Protein AF-A0A417UN55-F1 (afdb_monomer_lite)

Foldseek 3Di:
DDDDPPPPDDLDDDDPLLVVQLPDLDLDGDDDDDPPPCPLVSLLVSLCPCLLAQQAEAEEEDADVVVLVVSLVSCCSRVCSVQVPWDADPVQRWIAGPNNHIYGYYHHNDLVCLCVCPPAAHCYYHYDPCVVDDPSSVVSSVVRNDDRAPPRDRSPDLVVVQCCCCPPPVNHPDDDAAEDAPQQCDCPRHHGVQNVSCDPPRNDHYDYFDPPQLQLVVLVVLQQDAAPVGDGNDDDDPVPVVCVVFVVPWAADPVHRSGTDPVDDCPVVVVSSRVSRVPGDDRDPHPPDPPPDDPVPPPPPPDDPDDDDDD

Structure (mmCIF, N/CA/C/O backbone):
data_AF-A0A417UN55-F1
#
_entry.id   AF-A0A417UN55-F1
#
loop_
_atom_site.group_PDB
_atom_site.id
_atom_site.type_symbol
_atom_site.label_atom_id
_atom_site.label_alt_id
_atom_site.label_comp_id
_atom_site.label_asym_id
_atom_site.label_entity_id
_atom_site.label_seq_id
_atom_site.pdbx_PDB_ins_code
_atom_site.Cartn_x
_atom_site.Cartn_y
_atom_site.Cartn_z
_atom_site.occupancy
_atom_site.B_iso_or_equiv
_atom_site.auth_seq_id
_atom_site.auth_comp_id
_atom_site.auth_asym_id
_atom_site.auth_atom_id
_atom_site.pdbx_PDB_model_num
ATOM 1 N N . MET A 1 1 ? -41.215 -17.750 35.648 1.00 33.66 1 MET A N 1
ATOM 2 C CA . MET A 1 1 ? -39.812 -17.292 35.549 1.00 33.66 1 MET A CA 1
ATOM 3 C C . MET A 1 1 ? -39.510 -16.987 34.088 1.00 33.66 1 MET A C 1
ATOM 5 O O . MET A 1 1 ? -39.459 -17.912 33.290 1.00 33.66 1 MET A O 1
ATOM 9 N N . ALA A 1 2 ? -39.438 -15.709 33.709 1.00 33.44 2 ALA A N 1
ATOM 10 C CA . ALA A 1 2 ? -39.198 -15.295 32.326 1.00 33.44 2 ALA A CA 1
ATOM 11 C C . ALA A 1 2 ? -37.688 -15.226 32.055 1.00 33.44 2 ALA A C 1
ATOM 13 O O . ALA A 1 2 ? -36.963 -14.526 32.760 1.00 33.44 2 ALA A O 1
ATOM 14 N N . ALA A 1 3 ? -37.224 -15.962 31.045 1.00 37.88 3 ALA A N 1
ATOM 15 C CA . ALA A 1 3 ? -35.841 -15.953 30.588 1.00 37.88 3 ALA A CA 1
ATOM 16 C C . ALA A 1 3 ? -35.434 -14.536 30.145 1.00 37.88 3 ALA A C 1
ATOM 18 O O . ALA A 1 3 ? -36.003 -13.972 29.207 1.00 37.88 3 ALA A O 1
ATOM 19 N N . GLY A 1 4 ? -34.451 -13.953 30.834 1.00 38.00 4 GLY A N 1
ATOM 20 C CA . GLY A 1 4 ? -33.879 -12.658 30.488 1.00 38.00 4 GLY A CA 1
ATOM 21 C C . GLY A 1 4 ? -33.228 -12.709 29.108 1.00 38.00 4 GLY A C 1
ATOM 22 O O . GLY A 1 4 ? -32.153 -13.276 28.934 1.00 38.00 4 GLY A O 1
ATOM 23 N N . ARG A 1 5 ? -33.869 -12.096 28.108 1.00 42.97 5 ARG A N 1
ATOM 24 C CA . ARG A 1 5 ? -33.237 -11.780 26.821 1.00 42.97 5 ARG A CA 1
ATOM 25 C C . ARG A 1 5 ? -32.057 -10.843 27.092 1.00 42.97 5 ARG A C 1
ATOM 27 O O . ARG A 1 5 ? -32.267 -9.653 27.317 1.00 42.97 5 ARG A O 1
ATOM 34 N N . HIS A 1 6 ? -30.824 -11.341 27.019 1.00 44.38 6 HIS A N 1
ATOM 35 C CA . HIS A 1 6 ? -29.651 -10.484 26.851 1.00 44.38 6 HIS A CA 1
ATOM 36 C C . HIS A 1 6 ? -29.779 -9.736 25.511 1.00 44.38 6 HIS A C 1
ATOM 38 O O . HIS A 1 6 ? -29.370 -10.230 24.461 1.00 44.38 6 HIS A O 1
ATOM 44 N N . LYS A 1 7 ? -30.397 -8.548 25.523 1.00 47.66 7 LYS A N 1
ATOM 45 C CA . LYS A 1 7 ? -30.349 -7.603 24.403 1.00 47.66 7 LYS A CA 1
ATOM 46 C C . LYS A 1 7 ? -28.892 -7.158 24.260 1.00 47.66 7 LYS A C 1
ATOM 48 O O . LYS A 1 7 ? -28.449 -6.284 24.996 1.00 47.66 7 LYS A O 1
ATOM 53 N N . ARG A 1 8 ? -28.141 -7.757 23.331 1.00 57.41 8 ARG A N 1
ATOM 54 C CA . ARG A 1 8 ? -26.883 -7.161 22.858 1.00 57.41 8 ARG A CA 1
ATOM 55 C C . ARG A 1 8 ? -27.220 -5.754 22.355 1.00 57.41 8 ARG A C 1
ATOM 57 O O . ARG A 1 8 ? -28.064 -5.616 21.469 1.00 57.41 8 ARG A O 1
ATOM 64 N N . SER A 1 9 ? -26.644 -4.722 22.965 1.00 72.19 9 SER A N 1
ATOM 65 C CA . SER A 1 9 ? -26.835 -3.343 22.521 1.00 72.19 9 SER A CA 1
ATOM 66 C C . SER A 1 9 ? -26.209 -3.186 21.138 1.00 72.19 9 SER A C 1
ATOM 68 O O . SER A 1 9 ? -25.041 -3.501 20.923 1.00 72.19 9 SER A O 1
ATOM 70 N N . ILE A 1 10 ? -27.006 -2.740 20.169 1.00 79.12 10 ILE A N 1
ATOM 71 C CA . ILE A 1 10 ? -26.500 -2.416 18.836 1.00 79.12 10 ILE A CA 1
ATOM 72 C C . ILE A 1 10 ? -25.810 -1.058 18.955 1.00 79.12 10 ILE A C 1
ATOM 74 O O . ILE A 1 10 ? -26.483 -0.049 19.141 1.00 79.12 10 ILE A O 1
ATOM 78 N N . VAL A 1 11 ? -24.478 -1.050 18.884 1.00 84.56 11 VAL A N 1
ATOM 79 C CA . VAL A 1 11 ? -23.660 0.172 18.986 1.00 84.56 11 VAL A CA 1
ATOM 80 C C . VAL A 1 11 ? -23.833 1.053 17.749 1.00 84.56 11 VAL A C 1
ATOM 82 O O . VAL A 1 11 ? -23.916 2.271 17.855 1.00 84.56 11 VAL A O 1
ATOM 85 N N . TRP A 1 12 ? -23.928 0.435 16.571 1.00 87.25 12 TRP A N 1
ATOM 86 C CA . TRP A 1 12 ? -24.118 1.129 15.304 1.00 87.25 12 TRP A CA 1
ATOM 87 C C . TRP A 1 12 ? -24.808 0.215 14.287 1.00 87.25 12 TRP A C 1
ATOM 89 O O . TRP A 1 12 ? -24.666 -1.009 14.341 1.00 87.25 12 TRP A O 1
ATOM 99 N N . LYS A 1 13 ? -25.563 0.806 13.356 1.00 87.94 13 LYS A N 1
ATOM 100 C CA . LYS A 1 13 ? -26.221 0.090 12.258 1.00 87.94 13 LYS A CA 1
ATOM 101 C C . LYS A 1 13 ? -26.048 0.871 10.949 1.00 87.94 13 LYS A C 1
ATOM 103 O O . LYS A 1 13 ? -26.391 2.054 10.935 1.00 87.94 13 LYS A O 1
ATOM 108 N N . PRO A 1 14 ? -25.602 0.227 9.853 1.00 87.50 14 PRO A N 1
ATOM 109 C CA . PRO A 1 14 ? -25.441 0.906 8.576 1.00 87.50 14 PRO A CA 1
ATOM 110 C C . PRO A 1 14 ? -26.794 1.304 7.981 1.00 87.50 14 PRO A C 1
ATOM 112 O O . PRO A 1 14 ? -27.754 0.526 7.977 1.00 87.50 14 PRO A O 1
ATOM 115 N N . GLN A 1 15 ? -26.849 2.501 7.410 1.00 87.62 15 GLN A N 1
ATOM 116 C CA . GLN A 1 15 ? -27.904 2.926 6.495 1.00 87.62 15 GLN A CA 1
ATOM 117 C C . GLN A 1 15 ? -27.820 2.138 5.176 1.00 87.62 15 GLN A C 1
ATOM 119 O O . GLN A 1 15 ? -26.746 1.643 4.834 1.00 87.62 15 GLN A O 1
ATOM 124 N N . PRO A 1 16 ? -28.896 2.058 4.370 1.00 86.00 16 PRO A N 1
ATOM 125 C CA . PRO A 1 16 ? -28.898 1.272 3.131 1.00 86.00 16 PRO A CA 1
ATOM 126 C C . PRO A 1 16 ? -27.742 1.591 2.170 1.00 86.00 16 PRO A C 1
ATOM 128 O O . PRO A 1 16 ? -27.121 0.677 1.634 1.00 86.00 16 PRO A O 1
ATOM 131 N N . LYS A 1 17 ? -27.396 2.875 2.000 1.00 82.38 17 LYS A N 1
ATOM 132 C CA . LYS A 1 17 ? -26.261 3.294 1.160 1.00 82.38 17 LYS A CA 1
ATOM 133 C C . LYS A 1 17 ? -24.905 2.903 1.758 1.00 82.38 17 LYS A C 1
ATOM 135 O O . LYS A 1 17 ? -24.031 2.465 1.020 1.00 82.38 17 LYS A O 1
ATOM 140 N N . GLN A 1 18 ? -24.759 2.982 3.082 1.00 85.06 18 GLN A N 1
ATOM 141 C CA . GLN A 1 18 ? -23.557 2.523 3.784 1.00 85.06 18 GLN A CA 1
ATOM 142 C C . GLN A 1 18 ? -23.410 1.007 3.675 1.00 85.06 18 GLN A C 1
ATOM 144 O O . GLN A 1 18 ? -22.336 0.523 3.361 1.00 85.06 18 GLN A O 1
ATOM 149 N N . ALA A 1 19 ? -24.496 0.251 3.836 1.00 81.50 19 ALA A N 1
ATOM 150 C CA . ALA A 1 19 ? -24.478 -1.194 3.654 1.00 81.50 19 ALA A CA 1
ATOM 151 C C . ALA A 1 19 ? -24.118 -1.587 2.213 1.00 81.50 19 ALA A C 1
ATOM 153 O O . ALA A 1 19 ? -23.381 -2.547 2.019 1.00 81.50 19 ALA A O 1
ATOM 154 N N . ALA A 1 20 ? -24.607 -0.854 1.207 1.00 77.44 20 ALA A N 1
ATOM 155 C CA . ALA A 1 20 ? -24.223 -1.074 -0.186 1.00 77.44 20 ALA A CA 1
ATOM 156 C C . ALA A 1 20 ? -22.730 -0.794 -0.416 1.00 77.44 20 ALA A C 1
ATOM 158 O O . ALA A 1 20 ? -22.062 -1.600 -1.054 1.00 77.44 20 ALA A O 1
ATOM 159 N N . PHE A 1 21 ? -22.207 0.297 0.154 1.00 78.12 21 PHE A N 1
ATOM 160 C CA . PHE A 1 21 ? -20.781 0.623 0.139 1.00 78.12 21 PHE A CA 1
ATOM 161 C C . PHE A 1 21 ? -19.936 -0.472 0.805 1.00 78.12 21 PHE A C 1
ATOM 163 O O . PHE A 1 21 ? -19.021 -0.991 0.189 1.00 78.12 21 PHE A O 1
ATOM 170 N N . MET A 1 22 ? -20.293 -0.905 2.013 1.00 78.56 22 MET A N 1
ATOM 171 C CA . MET A 1 22 ? -19.536 -1.920 2.759 1.00 78.56 22 MET A CA 1
ATOM 172 C C . MET A 1 22 ? -19.662 -3.331 2.160 1.00 78.56 22 MET A C 1
ATOM 174 O O . MET A 1 22 ? -18.884 -4.223 2.482 1.00 78.56 22 MET A O 1
ATOM 178 N N . ARG A 1 23 ? -20.651 -3.584 1.299 1.00 74.75 23 ARG A N 1
ATOM 179 C CA . ARG A 1 23 ? -20.755 -4.850 0.555 1.00 74.75 23 ARG A CA 1
ATOM 180 C C . ARG A 1 23 ? -19.890 -4.878 -0.696 1.00 74.75 23 ARG A C 1
ATOM 182 O O . ARG A 1 23 ? -19.722 -5.959 -1.254 1.00 74.75 23 ARG A O 1
ATOM 189 N N . ARG A 1 24 ? -19.391 -3.725 -1.148 1.00 67.44 24 ARG A N 1
ATOM 190 C CA . ARG A 1 24 ? -18.457 -3.661 -2.267 1.00 67.44 24 ARG A CA 1
ATOM 191 C C . ARG A 1 24 ? -17.216 -4.470 -1.923 1.00 67.44 24 ARG A C 1
ATOM 193 O O . ARG A 1 24 ? -16.731 -4.434 -0.793 1.00 67.44 24 ARG A O 1
ATOM 200 N N . CYS A 1 25 ? -16.748 -5.226 -2.900 1.00 61.88 25 CYS A N 1
ATOM 201 C CA . CYS A 1 25 ? -15.491 -5.945 -2.792 1.00 61.88 25 CYS A CA 1
ATOM 202 C C . CYS A 1 25 ? -14.361 -5.155 -3.440 1.00 61.88 25 CYS A C 1
ATOM 204 O O . CYS A 1 25 ? -13.224 -5.478 -3.143 1.00 61.88 25 CYS A O 1
ATOM 206 N N . GLU A 1 26 ? -14.680 -4.163 -4.285 1.00 63.75 26 GLU A N 1
ATOM 207 C CA . GLU A 1 26 ? -13.828 -3.267 -5.081 1.00 63.75 26 GLU A CA 1
ATOM 208 C C . GLU A 1 26 ? -12.639 -2.683 -4.302 1.00 63.75 26 GLU A C 1
ATOM 210 O O . GLU A 1 26 ? -12.764 -2.331 -3.134 1.00 63.75 26 GLU A O 1
ATOM 215 N N . ASP A 1 27 ? -11.485 -2.590 -4.973 1.00 59.66 27 ASP A N 1
ATOM 216 C CA . ASP A 1 27 ? -10.202 -2.175 -4.382 1.00 59.66 27 ASP A CA 1
ATOM 217 C C . ASP A 1 27 ? -10.244 -0.751 -3.839 1.00 59.66 27 ASP A C 1
ATOM 219 O O . ASP A 1 27 ? -9.659 -0.431 -2.806 1.00 59.66 27 ASP A O 1
ATOM 223 N N . GLU A 1 28 ? -10.950 0.100 -4.575 1.00 74.19 28 GLU A N 1
ATOM 224 C CA . GLU A 1 28 ? -11.195 1.490 -4.256 1.00 74.19 28 GLU A CA 1
ATOM 225 C C . GLU A 1 28 ? -12.702 1.706 -4.304 1.00 74.19 28 GLU A C 1
ATOM 227 O O . GLU A 1 28 ? -13.344 1.628 -5.353 1.00 74.19 28 GLU A O 1
ATOM 232 N N . ALA A 1 29 ? -13.284 1.977 -3.142 1.00 76.19 29 ALA A N 1
ATOM 233 C CA . ALA A 1 29 ? -14.679 2.344 -3.033 1.00 76.19 29 ALA A CA 1
ATOM 234 C C . ALA A 1 29 ? -14.759 3.821 -2.644 1.00 76.19 29 ALA A C 1
ATOM 236 O O . ALA A 1 29 ? -14.292 4.233 -1.581 1.00 76.19 29 ALA A O 1
ATOM 237 N N . LEU A 1 30 ? -15.378 4.631 -3.503 1.00 76.69 30 LEU A N 1
ATOM 238 C CA . LEU A 1 30 ? -15.636 6.038 -3.217 1.00 76.69 30 LEU A CA 1
ATOM 239 C C . LEU A 1 30 ? -17.058 6.208 -2.697 1.00 76.69 30 LEU A C 1
ATOM 241 O O . LEU A 1 30 ? -18.032 5.845 -3.358 1.00 76.69 30 LEU A O 1
ATOM 245 N N . TYR A 1 31 ? -17.180 6.813 -1.519 1.00 78.38 31 TYR A N 1
ATOM 246 C CA . TYR A 1 31 ? -18.471 7.173 -0.950 1.00 78.38 31 TYR A CA 1
ATOM 247 C C . TYR A 1 31 ? -18.684 8.688 -1.038 1.00 78.38 31 TYR A C 1
ATOM 249 O O . TYR A 1 31 ? -18.301 9.447 -0.151 1.00 78.38 31 TYR A O 1
ATOM 257 N N . GLY A 1 32 ? -19.348 9.126 -2.111 1.00 74.88 32 GLY A N 1
ATOM 258 C CA . GLY A 1 32 ? -19.782 10.513 -2.307 1.00 74.88 32 GLY A CA 1
ATOM 259 C C . GLY A 1 32 ? -21.165 10.834 -1.715 1.00 74.88 32 GLY A C 1
ATOM 260 O O . GLY A 1 32 ? -21.939 9.950 -1.351 1.00 74.88 32 GLY A O 1
ATOM 261 N N . GLY A 1 33 ? -21.502 12.123 -1.627 1.00 72.94 33 GLY A N 1
ATOM 262 C CA . GLY A 1 33 ? -22.830 12.594 -1.204 1.00 72.94 33 GLY A CA 1
ATOM 263 C C . GLY A 1 33 ? -22.795 13.923 -0.448 1.00 72.94 33 GLY A C 1
ATOM 264 O O . GLY A 1 33 ? -21.721 14.465 -0.192 1.00 72.94 33 GLY A O 1
ATOM 265 N N . ALA A 1 34 ? -23.964 14.429 -0.051 1.00 70.00 34 ALA A N 1
ATOM 266 C CA . ALA A 1 34 ? -24.097 15.672 0.715 1.00 70.00 34 ALA A CA 1
ATOM 267 C C . ALA A 1 34 ? -23.431 15.598 2.110 1.00 70.00 34 ALA A C 1
ATOM 269 O O . ALA A 1 34 ? -23.053 14.519 2.592 1.00 70.00 34 ALA A O 1
ATOM 270 N N . ALA A 1 35 ? -23.266 16.754 2.761 1.00 68.38 35 ALA A N 1
ATOM 271 C CA . ALA A 1 35 ? -22.858 16.828 4.164 1.00 68.38 35 ALA A CA 1
ATOM 272 C C . ALA A 1 35 ? -23.862 16.071 5.057 1.00 68.38 35 ALA A C 1
ATOM 274 O O . ALA A 1 35 ? -25.054 16.031 4.763 1.00 68.38 35 ALA A O 1
ATOM 275 N N . GLY A 1 36 ? -23.377 15.410 6.112 1.00 65.62 36 GLY A N 1
ATOM 276 C CA . GLY A 1 36 ? -24.224 14.616 7.015 1.00 65.62 36 GLY A CA 1
ATOM 277 C C . GLY A 1 36 ? -24.667 13.242 6.484 1.00 65.62 36 GLY A C 1
ATOM 278 O O . GLY A 1 36 ? -25.350 12.512 7.193 1.00 65.62 36 GLY A O 1
ATOM 279 N N . GLY A 1 37 ? -24.243 12.825 5.284 1.00 74.06 37 GLY A N 1
ATOM 280 C CA . GLY A 1 37 ? -24.620 11.533 4.682 1.00 74.06 37 GLY A CA 1
ATOM 281 C C . GLY A 1 37 ? -23.997 10.271 5.307 1.00 74.06 37 GLY A C 1
ATOM 282 O O . GLY A 1 37 ? -24.045 9.213 4.685 1.00 74.06 37 GLY A O 1
ATOM 283 N N . GLY A 1 38 ? -23.365 10.370 6.482 1.00 81.06 38 GLY A N 1
ATOM 284 C CA . GLY A 1 38 ? -22.768 9.232 7.198 1.00 81.06 38 GLY A CA 1
ATOM 285 C C . GLY A 1 38 ? -21.476 8.664 6.589 1.00 81.06 38 GLY A C 1
ATOM 286 O O . GLY A 1 38 ? -21.112 7.528 6.885 1.00 81.06 38 GLY A O 1
ATOM 287 N N . LYS A 1 39 ? -20.781 9.421 5.732 1.00 85.06 39 LYS A N 1
ATOM 288 C CA . LYS A 1 39 ? -19.560 8.973 5.027 1.00 85.06 39 LYS A CA 1
ATOM 289 C C . LYS A 1 39 ? -18.416 8.666 5.997 1.00 85.06 39 LYS A C 1
ATOM 291 O O . LYS A 1 39 ? -17.885 7.562 5.988 1.00 85.06 39 LYS A O 1
ATOM 296 N N . SER A 1 40 ? -18.107 9.610 6.886 1.00 86.56 40 SER A N 1
ATOM 297 C CA . SER A 1 40 ? -17.054 9.445 7.894 1.00 86.56 40 SER A CA 1
ATOM 298 C C . SER A 1 40 ? -17.361 8.301 8.866 1.00 86.56 40 SER A C 1
ATOM 300 O O . SER A 1 40 ? -16.453 7.585 9.267 1.00 86.56 40 SER A O 1
ATOM 302 N N . ASP A 1 41 ? -18.638 8.080 9.205 1.00 88.06 41 ASP A N 1
ATOM 303 C CA . ASP A 1 41 ? -19.044 6.948 10.049 1.00 88.06 41 ASP A CA 1
ATOM 304 C C . ASP A 1 41 ? -18.829 5.617 9.323 1.00 88.06 41 ASP A C 1
ATOM 306 O O . ASP A 1 41 ? -18.245 4.702 9.889 1.00 88.06 41 ASP A O 1
ATOM 310 N N . ALA A 1 42 ? -19.226 5.524 8.049 1.00 87.25 42 ALA A N 1
ATOM 311 C CA . ALA A 1 42 ? -18.972 4.336 7.240 1.00 87.25 42 ALA A CA 1
ATOM 312 C C . ALA A 1 42 ? -17.470 4.044 7.118 1.00 87.25 42 ALA A C 1
ATOM 314 O O . ALA A 1 42 ? -17.078 2.896 7.270 1.00 87.25 42 ALA A O 1
ATOM 315 N N . LEU A 1 43 ? -16.634 5.068 6.914 1.00 89.44 43 LEU A N 1
ATOM 316 C CA . LEU A 1 43 ? -15.183 4.907 6.806 1.00 89.44 43 LEU A CA 1
ATOM 317 C C . LEU A 1 43 ? -14.550 4.383 8.102 1.00 89.44 43 LEU A C 1
ATOM 319 O O . LEU A 1 43 ? -13.735 3.463 8.070 1.00 89.44 43 LEU A O 1
ATOM 323 N N . VAL A 1 44 ? -14.935 4.960 9.242 1.00 92.12 44 VAL A N 1
ATOM 324 C CA . VAL A 1 44 ? -14.455 4.530 10.561 1.00 92.12 44 VAL A CA 1
ATOM 325 C C . VAL A 1 44 ? -14.885 3.091 10.840 1.00 92.12 44 VAL A C 1
ATOM 327 O O . VAL A 1 44 ? -14.068 2.271 11.239 1.00 92.12 44 VAL A O 1
ATOM 330 N N . ILE A 1 45 ? -16.146 2.737 10.590 1.00 91.31 45 ILE A N 1
ATOM 331 C CA . ILE A 1 45 ? -16.602 1.362 10.821 1.00 91.31 45 ILE A CA 1
ATOM 332 C C . ILE A 1 45 ? -15.952 0.379 9.837 1.00 91.31 45 ILE A C 1
ATOM 334 O O . ILE A 1 45 ? -15.619 -0.735 10.229 1.00 91.31 45 ILE A O 1
ATOM 338 N N . GLU A 1 46 ? -15.714 0.779 8.589 1.00 87.81 46 GLU A N 1
ATOM 339 C CA . GLU A 1 46 ? -15.044 -0.055 7.586 1.00 87.81 46 GLU A CA 1
ATOM 340 C C . GLU A 1 46 ? -13.616 -0.434 8.011 1.00 87.81 46 GLU A C 1
ATOM 342 O O . GLU A 1 46 ? -13.196 -1.577 7.832 1.00 87.81 46 GLU A O 1
ATOM 347 N N . ALA A 1 47 ? -12.907 0.470 8.695 1.00 91.12 47 ALA A N 1
ATOM 348 C CA . ALA A 1 47 ? -11.582 0.190 9.241 1.00 91.12 47 ALA A CA 1
ATOM 349 C C . ALA A 1 47 ? -11.575 -0.955 10.274 1.00 91.12 47 ALA A C 1
ATOM 351 O O . ALA A 1 47 ? -10.517 -1.533 10.526 1.00 91.12 47 ALA A O 1
ATOM 352 N N . LEU A 1 48 ? -12.728 -1.315 10.854 1.00 90.56 48 LEU A N 1
ATOM 353 C CA . LEU A 1 48 ? -12.853 -2.425 11.800 1.00 90.56 48 LEU A CA 1
ATOM 354 C C . LEU A 1 48 ? -12.885 -3.810 11.134 1.00 90.56 48 LEU A C 1
ATOM 356 O O . LEU A 1 48 ? -12.839 -4.809 11.844 1.00 90.56 48 LEU A O 1
ATOM 360 N N . ARG A 1 49 ? -12.960 -3.910 9.800 1.00 86.19 49 ARG A N 1
ATOM 361 C CA . ARG A 1 49 ? -13.239 -5.178 9.096 1.00 86.19 49 ARG A CA 1
ATOM 362 C C . ARG A 1 49 ? -12.308 -6.337 9.472 1.00 86.19 49 ARG A C 1
ATOM 364 O O . ARG A 1 49 ? -12.750 -7.480 9.487 1.00 86.19 49 ARG A O 1
ATOM 371 N N . GLN A 1 50 ? -11.038 -6.046 9.751 1.00 86.56 50 GLN A N 1
ATOM 372 C CA . GLN A 1 50 ? -10.006 -7.054 10.017 1.00 86.56 50 GLN A CA 1
ATOM 373 C C . GLN A 1 50 ? -9.366 -6.906 11.406 1.00 86.56 50 GLN A C 1
ATOM 375 O O . GLN A 1 50 ? -8.278 -7.424 11.640 1.00 86.56 50 GLN A O 1
ATOM 380 N N . VAL A 1 51 ? -10.015 -6.216 12.356 1.00 90.25 51 VAL A N 1
ATOM 381 C CA . VAL A 1 51 ? -9.407 -5.966 13.682 1.00 90.25 51 VAL A CA 1
ATOM 382 C C . VAL A 1 51 ? -9.232 -7.213 14.533 1.00 90.25 51 VAL A C 1
ATOM 384 O O . VAL A 1 51 ? -8.528 -7.146 15.531 1.00 90.25 51 VAL A O 1
ATOM 387 N N . ASP A 1 52 ? -9.816 -8.347 14.165 1.00 85.56 52 ASP A N 1
ATOM 388 C CA . ASP A 1 52 ? -9.569 -9.622 14.843 1.00 85.56 52 ASP A CA 1
ATOM 389 C C . ASP A 1 52 ? -8.240 -10.275 14.413 1.00 85.56 52 ASP A C 1
ATOM 391 O O . ASP A 1 52 ? -7.754 -11.178 15.093 1.00 85.56 52 ASP A O 1
ATOM 395 N N . VAL A 1 53 ? -7.610 -9.796 13.332 1.00 83.94 53 VAL A N 1
ATOM 396 C CA . VAL A 1 53 ? -6.320 -10.295 12.835 1.00 83.94 53 VAL A CA 1
ATOM 397 C C . VAL A 1 53 ? -5.170 -9.589 13.570 1.00 83.94 53 VAL A C 1
ATOM 399 O O . VAL A 1 53 ? -5.043 -8.371 13.447 1.00 83.94 53 VAL A O 1
ATOM 402 N N . PRO A 1 54 ? -4.285 -10.304 14.293 1.00 86.12 54 PRO A N 1
ATOM 403 C CA . PRO A 1 54 ? -3.253 -9.689 15.137 1.00 86.12 54 PRO A CA 1
ATOM 404 C C . PRO A 1 54 ? -2.319 -8.711 14.426 1.00 86.12 54 PRO A C 1
ATOM 406 O O . PRO A 1 54 ? -1.882 -7.723 15.016 1.00 86.12 54 PRO A O 1
ATOM 409 N N . TYR A 1 55 ? -2.009 -8.984 13.161 1.00 84.81 55 TYR A N 1
ATOM 410 C CA . TYR A 1 55 ? -1.062 -8.192 12.387 1.00 84.81 55 TYR A CA 1
ATOM 411 C C . TYR A 1 55 ? -1.698 -6.980 11.712 1.00 84.81 55 TYR A C 1
ATOM 413 O O . TYR A 1 55 ? -0.957 -6.078 11.344 1.00 84.81 55 TYR A O 1
ATOM 421 N N . TYR A 1 56 ? -3.031 -6.912 11.616 1.00 90.00 56 TYR A N 1
ATOM 422 C CA . TYR A 1 56 ? -3.746 -5.898 10.841 1.00 90.00 56 TYR A CA 1
ATOM 423 C C . TYR A 1 56 ? -3.375 -4.466 11.236 1.00 90.00 56 TYR A C 1
ATOM 425 O O . TYR A 1 56 ? -3.440 -4.084 12.412 1.00 90.00 56 TYR A O 1
ATOM 433 N N . ARG A 1 57 ? -3.037 -3.652 10.229 1.00 91.94 57 ARG A N 1
ATOM 434 C CA . ARG A 1 57 ? -2.763 -2.219 10.369 1.00 91.94 57 ARG A CA 1
ATOM 435 C C . ARG A 1 57 ? -3.657 -1.416 9.433 1.00 91.94 57 ARG A C 1
ATOM 437 O O . ARG A 1 57 ? -3.428 -1.374 8.230 1.00 91.94 57 ARG A O 1
ATOM 444 N N . GLY A 1 58 ? -4.638 -0.718 9.993 1.00 93.19 58 GLY A N 1
ATOM 445 C CA . GLY A 1 58 ? -5.443 0.265 9.265 1.00 93.19 58 GLY A CA 1
ATOM 446 C C . GLY A 1 58 ? -4.883 1.679 9.409 1.00 93.19 58 GLY A C 1
ATOM 447 O O . GLY A 1 58 ? -4.341 2.023 10.457 1.00 93.19 58 GLY A O 1
ATOM 448 N N . LEU A 1 59 ? -5.046 2.518 8.393 1.00 94.62 59 LEU A N 1
ATOM 449 C CA . LEU A 1 59 ? -4.729 3.943 8.427 1.00 94.62 59 LEU A CA 1
ATOM 450 C C . LEU A 1 59 ? -5.954 4.754 7.998 1.00 94.62 59 LEU A C 1
ATOM 452 O O . LEU A 1 59 ? -6.522 4.492 6.945 1.00 94.62 59 LEU A O 1
ATOM 456 N N . ILE A 1 60 ? -6.332 5.765 8.778 1.00 94.38 60 ILE A N 1
ATOM 457 C CA . ILE A 1 60 ? -7.306 6.789 8.381 1.00 94.38 60 ILE A CA 1
ATOM 458 C C . ILE A 1 60 ? -6.578 8.128 8.272 1.00 94.38 60 ILE A C 1
ATOM 460 O O . ILE A 1 60 ? -5.901 8.536 9.217 1.00 94.38 60 ILE A O 1
ATOM 464 N N . VAL A 1 61 ? -6.706 8.807 7.130 1.00 93.44 61 VAL A N 1
ATOM 465 C CA . VAL A 1 61 ? -5.983 10.054 6.838 1.00 93.44 61 VAL A CA 1
ATOM 466 C C . VAL A 1 61 ? -6.934 11.215 6.569 1.00 93.44 61 VAL A C 1
ATOM 468 O O . VAL A 1 61 ? -7.926 11.077 5.851 1.00 93.44 61 VAL A O 1
ATOM 471 N N . ARG A 1 62 ? -6.574 12.386 7.105 1.00 91.94 62 ARG A N 1
ATOM 472 C CA . ARG A 1 62 ? -7.142 13.700 6.765 1.00 91.94 62 ARG A CA 1
ATOM 473 C C . ARG A 1 62 ? -6.049 14.717 6.443 1.00 91.94 62 ARG A C 1
ATOM 475 O O . ARG A 1 62 ? -4.892 14.542 6.813 1.00 91.94 62 ARG A O 1
ATOM 482 N N . LYS A 1 63 ? -6.412 15.816 5.779 1.00 88.81 63 LYS A N 1
ATOM 483 C CA . LYS A 1 63 ? -5.481 16.922 5.496 1.00 88.81 63 LYS A CA 1
ATOM 484 C C . LYS A 1 63 ? -4.974 17.588 6.773 1.00 88.81 63 LYS A C 1
ATOM 486 O O . LYS A 1 63 ? -3.779 17.813 6.918 1.00 88.81 63 LYS A O 1
ATOM 491 N N . THR A 1 64 ? -5.869 17.883 7.712 1.00 86.00 64 THR A N 1
ATOM 492 C CA . THR A 1 64 ? -5.522 18.605 8.943 1.00 86.00 64 THR A CA 1
ATOM 493 C C . THR A 1 64 ? -5.879 17.806 10.190 1.00 86.00 64 THR A C 1
ATOM 495 O O . THR A 1 64 ? -6.843 17.040 10.202 1.00 86.00 64 THR A O 1
ATOM 498 N N . TYR A 1 65 ? -5.106 18.005 11.258 1.00 83.25 65 TYR A N 1
ATOM 499 C CA . TYR A 1 65 ? -5.345 17.345 12.539 1.00 83.25 65 TYR A CA 1
ATOM 500 C C . TYR A 1 65 ? -6.669 17.758 13.221 1.00 83.25 65 TYR A C 1
ATOM 502 O O . TYR A 1 65 ? -7.363 16.869 13.706 1.00 83.25 65 TYR A O 1
ATOM 510 N N . PRO A 1 66 ? -7.103 19.038 13.226 1.00 83.31 66 PRO A N 1
ATOM 511 C CA . PRO A 1 66 ? -8.404 19.405 13.797 1.00 83.31 66 PRO A CA 1
ATOM 512 C C . PRO A 1 66 ? -9.577 18.628 13.181 1.00 83.31 66 PRO A C 1
ATOM 514 O O . PRO A 1 66 ? -10.419 18.113 13.907 1.00 83.31 66 PRO A O 1
ATOM 517 N N . GLN A 1 67 ? -9.577 18.444 11.857 1.00 79.88 67 GLN A N 1
ATOM 518 C CA . GLN A 1 67 ? -10.580 17.627 11.158 1.00 79.88 67 GLN A CA 1
ATOM 519 C C . GLN A 1 67 ? -10.462 16.135 11.506 1.00 79.88 67 GLN A C 1
ATOM 521 O O . GLN A 1 67 ? -11.457 15.420 11.580 1.00 79.88 67 GLN A O 1
ATOM 526 N N . LEU A 1 68 ? -9.237 15.650 11.729 1.00 86.69 68 LEU A N 1
ATOM 527 C CA . LEU A 1 68 ? -8.987 14.284 12.187 1.00 86.69 68 LEU A CA 1
ATOM 528 C C . LEU A 1 68 ? -9.512 14.050 13.613 1.00 86.69 68 LEU A C 1
ATOM 530 O O . LEU A 1 68 ? -9.964 12.948 13.913 1.00 86.69 68 LEU A O 1
ATOM 534 N N . SER A 1 69 ? -9.495 15.073 14.474 1.00 87.19 69 SER A N 1
ATOM 535 C CA . SER A 1 69 ? -10.025 14.986 15.841 1.00 87.19 69 SER A CA 1
ATOM 536 C C . SER A 1 69 ? -11.507 14.612 15.848 1.00 87.19 69 SER A C 1
ATOM 538 O O . SER A 1 69 ? -11.902 13.739 16.612 1.00 87.19 69 SER A O 1
ATOM 540 N N . GLU A 1 70 ? -12.309 15.174 14.939 1.00 86.75 70 GLU A N 1
ATOM 541 C CA . GLU A 1 70 ? -13.736 14.835 14.827 1.00 86.75 70 GLU A CA 1
ATOM 542 C C . GLU A 1 70 ? -13.960 13.352 14.474 1.00 86.75 70 GLU A C 1
ATOM 544 O O . GLU A 1 70 ? -14.873 12.702 14.989 1.00 86.75 70 GLU A O 1
ATOM 549 N N . LEU A 1 71 ? -13.103 12.778 13.619 1.00 88.62 71 LEU A N 1
ATOM 550 C CA . LEU A 1 71 ? -13.112 11.343 13.307 1.00 88.62 71 LEU A CA 1
ATOM 551 C C . LEU A 1 71 ? -12.708 10.501 14.521 1.00 88.62 71 LEU A C 1
ATOM 553 O O . LEU A 1 71 ? -13.335 9.477 14.795 1.00 88.62 71 LEU A O 1
ATOM 557 N N . ILE A 1 72 ? -11.680 10.926 15.258 1.00 91.19 72 ILE A N 1
ATOM 558 C CA . ILE A 1 72 ? -11.229 10.255 16.484 1.00 91.19 72 ILE A CA 1
ATOM 559 C C . ILE A 1 72 ? -12.357 10.248 17.523 1.00 91.19 72 ILE A C 1
ATOM 561 O O . ILE A 1 72 ? -12.639 9.200 18.107 1.00 91.19 72 ILE A O 1
ATOM 565 N N . ASP A 1 73 ? -13.068 11.358 17.698 1.00 90.62 73 ASP A N 1
ATOM 566 C CA . ASP A 1 73 ? -14.189 11.456 18.635 1.00 90.62 73 ASP A CA 1
ATOM 567 C C . ASP A 1 73 ? -15.328 10.495 18.267 1.00 90.62 73 ASP A C 1
ATOM 569 O O . ASP A 1 73 ? -15.871 9.805 19.135 1.00 90.62 73 ASP A O 1
ATOM 573 N N . LYS A 1 74 ? -15.632 10.340 16.971 1.00 90.19 74 LYS A N 1
ATOM 574 C CA . LYS A 1 74 ? -16.564 9.302 16.493 1.00 90.19 74 LYS A CA 1
ATOM 575 C C . LYS A 1 74 ? -16.079 7.896 16.837 1.00 90.19 74 LYS A C 1
ATOM 577 O O . LYS A 1 74 ? -16.859 7.062 17.297 1.00 90.19 74 LYS A O 1
ATOM 582 N N . THR A 1 75 ? -14.783 7.620 16.682 1.00 92.25 75 THR A N 1
ATOM 583 C CA . THR A 1 75 ? -14.226 6.300 17.027 1.00 92.25 75 THR A CA 1
ATOM 584 C C . THR A 1 75 ? -14.349 6.001 18.518 1.00 92.25 75 THR A C 1
ATOM 586 O O . THR A 1 75 ? -14.594 4.857 18.885 1.00 92.25 75 THR A O 1
ATOM 589 N N . MET A 1 76 ? -14.278 7.009 19.394 1.00 90.25 76 MET A N 1
ATOM 590 C CA . MET A 1 76 ? -14.497 6.820 20.832 1.00 90.25 76 MET A CA 1
ATOM 591 C C . MET A 1 76 ? -15.915 6.336 21.142 1.00 90.25 76 MET A C 1
ATOM 593 O O . MET A 1 76 ? -16.091 5.522 22.050 1.00 90.25 76 MET A O 1
ATOM 597 N N . GLN A 1 77 ? -16.909 6.798 20.378 1.00 89.06 77 GLN A N 1
ATOM 598 C CA . GLN A 1 77 ? -18.312 6.403 20.531 1.00 89.06 77 GLN A CA 1
ATOM 599 C C . GLN A 1 77 ? -18.587 4.994 19.995 1.00 89.06 77 GLN A C 1
ATOM 601 O O . GLN A 1 77 ? -19.441 4.296 20.536 1.00 89.06 77 GLN A O 1
ATOM 606 N N . TYR A 1 78 ? -17.862 4.555 18.963 1.00 90.31 78 TYR A N 1
ATOM 607 C CA . TYR A 1 78 ? -18.088 3.250 18.333 1.00 90.31 78 TYR A CA 1
ATOM 608 C C . TYR A 1 78 ? -17.154 2.154 18.850 1.00 90.31 78 TYR A C 1
ATOM 610 O O . TYR A 1 78 ? -17.606 1.071 19.218 1.00 90.31 78 TYR A O 1
ATOM 618 N N . TYR A 1 79 ? -15.849 2.415 18.901 1.00 91.81 79 TYR A N 1
ATOM 619 C CA . TYR A 1 79 ? -14.840 1.395 19.178 1.00 91.81 79 TYR A CA 1
ATOM 620 C C . TYR A 1 79 ? -14.821 1.015 20.654 1.00 91.81 79 TYR A C 1
ATOM 622 O O . TYR A 1 79 ? -14.701 -0.169 20.953 1.00 91.81 79 TYR A O 1
ATOM 630 N N . ARG A 1 80 ? -14.990 1.969 21.587 1.00 87.56 80 ARG A N 1
ATOM 631 C CA . ARG A 1 80 ? -15.010 1.639 23.026 1.00 87.56 80 ARG A CA 1
ATOM 632 C C . ARG A 1 80 ? -16.163 0.708 23.398 1.00 87.56 80 ARG A C 1
ATOM 634 O O . ARG A 1 80 ? -15.896 -0.281 24.077 1.00 87.56 80 ARG A O 1
ATOM 641 N N . PRO A 1 81 ? -17.420 0.962 22.982 1.00 87.50 81 PRO A N 1
ATOM 642 C CA . PRO A 1 81 ? -18.510 0.054 23.320 1.00 87.50 81 PRO A CA 1
ATOM 643 C C . PRO A 1 81 ? -18.438 -1.268 22.551 1.00 87.50 81 PRO A C 1
ATOM 645 O O . PRO A 1 81 ? -18.799 -2.302 23.107 1.00 87.50 81 PRO A O 1
ATOM 648 N N . ALA A 1 82 ? -17.967 -1.254 21.296 1.00 86.81 82 ALA A N 1
ATOM 649 C CA . ALA A 1 82 ? -17.840 -2.468 20.488 1.00 86.81 82 ALA A CA 1
ATOM 650 C C . ALA A 1 82 ? -16.688 -3.375 20.957 1.00 86.81 82 ALA A C 1
ATOM 652 O O . ALA A 1 82 ? -16.836 -4.595 20.991 1.00 86.81 82 ALA A O 1
ATOM 653 N N . PHE A 1 83 ? -15.567 -2.784 21.375 1.00 89.50 83 PHE A N 1
ATOM 654 C CA . PHE A 1 83 ? -14.371 -3.475 21.850 1.00 89.50 83 PHE A CA 1
ATOM 655 C C . PHE A 1 83 ? -13.917 -2.891 23.198 1.00 89.50 83 PHE A C 1
ATOM 657 O O . PHE A 1 83 ? -12.955 -2.125 23.249 1.00 89.50 83 PHE A O 1
ATOM 664 N N . PRO A 1 84 ? -14.533 -3.296 24.327 1.00 87.44 84 PRO A N 1
ATOM 665 C CA . PRO A 1 84 ? -14.244 -2.724 25.651 1.00 87.44 84 PRO A CA 1
ATOM 666 C C . PRO A 1 84 ? -12.782 -2.838 26.107 1.00 87.44 84 PRO A C 1
ATOM 668 O O . PRO A 1 84 ? -12.334 -2.099 26.979 1.00 87.44 84 PRO A O 1
ATOM 671 N N . LYS A 1 85 ? -12.034 -3.787 25.535 1.00 90.69 85 LYS A N 1
ATOM 672 C CA . LYS A 1 85 ? -10.611 -4.018 25.819 1.00 90.69 85 LYS A CA 1
ATOM 673 C C . LYS A 1 85 ? -9.669 -3.253 24.877 1.00 90.69 85 LYS A C 1
ATOM 675 O O . LYS A 1 85 ? -8.461 -3.274 25.110 1.00 90.69 85 LYS A O 1
ATOM 680 N N . ALA A 1 86 ? -10.184 -2.613 23.825 1.00 92.56 86 ALA A N 1
ATOM 681 C CA . ALA A 1 86 ? -9.375 -1.796 22.931 1.00 92.56 86 ALA A CA 1
ATOM 682 C C . ALA A 1 86 ? -8.894 -0.531 23.654 1.00 92.56 86 ALA A C 1
ATOM 684 O O . ALA A 1 86 ? -9.608 0.058 24.470 1.00 92.56 86 ALA A O 1
ATOM 685 N N . ARG A 1 87 ? -7.668 -0.103 23.357 1.00 94.00 87 ARG A N 1
ATOM 686 C CA . ARG A 1 87 ? -7.033 1.059 23.988 1.00 94.00 87 ARG A CA 1
ATOM 687 C C . ARG A 1 87 ? -6.639 2.078 22.937 1.00 94.00 87 ARG A C 1
ATOM 689 O O . ARG A 1 87 ? -6.052 1.721 21.920 1.00 94.00 87 ARG A O 1
ATOM 696 N N . TYR A 1 88 ? -6.917 3.344 23.220 1.00 94.94 88 TYR A N 1
ATOM 697 C CA . TYR A 1 88 ? -6.476 4.459 22.393 1.00 94.94 88 TYR A CA 1
ATOM 698 C C . TYR A 1 88 ? -5.274 5.153 23.023 1.00 94.94 88 TYR A C 1
ATOM 700 O O . TYR A 1 88 ? -5.302 5.491 24.208 1.00 94.94 88 TYR A O 1
ATOM 708 N N . ASN A 1 89 ? -4.239 5.387 22.223 1.00 93.62 89 ASN A N 1
ATOM 709 C CA . ASN A 1 89 ? -3.084 6.188 22.590 1.00 93.62 89 ASN A CA 1
ATOM 710 C C . ASN A 1 89 ? -3.216 7.583 21.962 1.00 93.62 89 ASN A C 1
ATOM 712 O O . ASN A 1 89 ? -3.134 7.728 20.743 1.00 93.62 89 ASN A O 1
ATOM 716 N N . ALA A 1 90 ? -3.393 8.601 22.807 1.00 89.00 90 ALA A N 1
ATOM 717 C CA . ALA A 1 90 ? -3.619 9.976 22.369 1.00 89.00 90 ALA A CA 1
ATOM 718 C C . ALA A 1 90 ? -2.372 10.674 21.809 1.00 89.00 9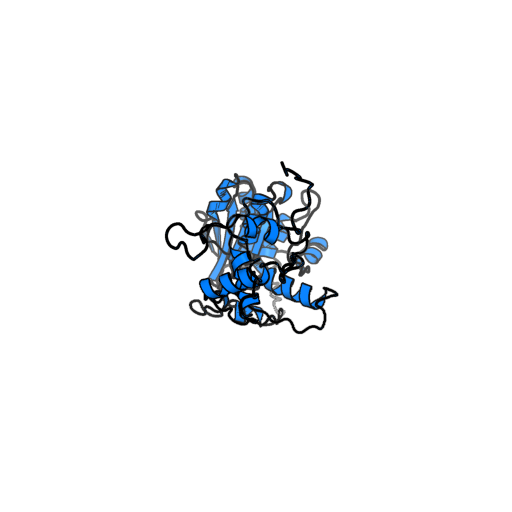0 ALA A C 1
ATOM 720 O O . ALA A 1 90 ? -2.527 11.604 21.036 1.00 89.00 90 ALA A O 1
ATOM 721 N N . SER A 1 91 ? -1.157 10.243 22.164 1.00 86.56 91 SER A N 1
ATOM 722 C CA . SER A 1 91 ? 0.083 10.861 21.668 1.00 86.56 91 SER A CA 1
ATOM 723 C C . SER A 1 91 ? 0.463 10.371 20.273 1.00 86.56 91 SER A C 1
ATOM 725 O O . SER A 1 91 ? 1.017 11.119 19.480 1.00 86.56 91 SER A O 1
ATOM 727 N N . SER A 1 92 ? 0.190 9.097 19.983 1.00 86.56 92 SER A N 1
ATOM 728 C CA . SER A 1 92 ? 0.489 8.481 18.680 1.00 86.56 92 SER A CA 1
ATOM 729 C C . SER A 1 92 ? -0.726 8.396 17.755 1.00 86.56 92 SER A C 1
ATOM 731 O O . SER A 1 92 ? -0.574 8.012 16.600 1.00 86.56 92 SER A O 1
ATOM 733 N N . HIS A 1 93 ? -1.915 8.745 18.255 1.00 92.44 93 HIS A N 1
ATOM 734 C CA . HIS A 1 93 ? -3.196 8.637 17.555 1.00 92.44 93 HIS A CA 1
ATOM 735 C C . HIS A 1 93 ? -3.460 7.226 17.013 1.00 92.44 93 HIS A C 1
ATOM 737 O O . HIS A 1 93 ? -3.778 7.027 15.840 1.00 92.44 93 HIS A O 1
ATOM 743 N N . VAL A 1 94 ? -3.306 6.223 17.884 1.00 95.12 94 VAL A N 1
ATOM 744 C CA . VAL A 1 94 ? -3.447 4.805 17.523 1.00 95.12 94 VAL A CA 1
ATOM 745 C C . VAL A 1 94 ? -4.442 4.102 18.427 1.00 95.12 94 VAL A C 1
ATOM 747 O O . VAL A 1 94 ? -4.340 4.156 19.654 1.00 95.12 94 VAL A O 1
ATOM 750 N N . TRP A 1 95 ? -5.359 3.364 17.813 1.00 96.38 95 TRP A N 1
ATOM 751 C CA . TRP A 1 95 ? -6.154 2.336 18.473 1.00 96.38 95 TRP A CA 1
ATOM 752 C C . TRP A 1 95 ? -5.430 0.998 18.434 1.00 96.38 95 TRP A C 1
ATOM 754 O O . TRP A 1 95 ? -4.997 0.566 17.373 1.00 96.38 95 TRP A O 1
ATOM 764 N N . THR A 1 96 ? -5.323 0.335 19.583 1.00 96.00 96 THR A N 1
ATOM 765 C CA . THR A 1 96 ? -4.825 -1.041 19.708 1.00 96.00 96 THR A CA 1
ATOM 766 C C . THR A 1 96 ? -5.955 -1.944 20.185 1.00 96.00 96 THR A C 1
ATOM 768 O O . THR A 1 96 ? -6.563 -1.681 21.227 1.00 96.00 96 THR A O 1
ATOM 771 N N . PHE A 1 97 ? -6.235 -2.998 19.426 1.00 95.06 97 PHE A N 1
ATOM 772 C CA . PHE A 1 97 ? -7.299 -3.961 19.698 1.00 95.06 97 PHE A CA 1
ATOM 773 C C . PHE A 1 97 ? -6.769 -5.182 20.464 1.00 95.06 97 PHE A C 1
ATOM 775 O O . PHE A 1 97 ? -5.563 -5.430 20.466 1.00 95.06 97 PHE A O 1
ATOM 782 N N . PRO A 1 98 ? -7.644 -5.967 21.121 1.00 91.50 98 PRO A N 1
ATOM 783 C CA . PRO A 1 98 ? -7.227 -7.112 21.938 1.00 91.50 98 PRO A CA 1
ATOM 784 C C . PRO A 1 98 ? -6.490 -8.210 21.165 1.00 91.50 98 PRO A C 1
ATOM 786 O O . PRO A 1 98 ? -5.686 -8.923 21.753 1.00 91.50 98 PRO A O 1
ATOM 789 N N . SER A 1 99 ? -6.764 -8.331 19.867 1.00 90.56 99 SER A N 1
ATOM 790 C CA . SER A 1 99 ? -6.066 -9.222 18.935 1.00 90.56 99 SER A CA 1
ATOM 791 C C . SER A 1 99 ? -4.598 -8.840 18.715 1.00 90.56 99 SER A C 1
ATOM 793 O O . SER A 1 99 ? -3.808 -9.691 18.328 1.00 90.56 99 SER A O 1
ATOM 795 N N . GLY A 1 100 ? -4.229 -7.574 18.940 1.00 89.94 100 GLY A N 1
ATOM 796 C CA . GLY A 1 100 ? -2.956 -6.984 18.518 1.00 89.94 100 GLY A CA 1
ATOM 797 C C . GLY A 1 100 ? -3.086 -6.011 17.342 1.00 89.94 100 GLY A C 1
ATOM 798 O O . GLY A 1 100 ? -2.176 -5.203 17.136 1.00 89.94 100 GLY A O 1
ATOM 799 N N . ALA A 1 101 ? -4.227 -6.019 16.640 1.00 93.75 101 ALA A N 1
ATOM 800 C CA . ALA A 1 101 ? -4.482 -5.142 15.503 1.00 93.75 101 ALA A CA 1
ATOM 801 C C . ALA A 1 101 ? -4.388 -3.659 15.877 1.00 93.75 101 ALA A C 1
ATOM 803 O O . ALA A 1 101 ? -4.721 -3.254 17.000 1.00 93.75 101 ALA A O 1
ATOM 804 N N . LYS A 1 102 ? -3.974 -2.828 14.916 1.00 95.56 102 LYS A N 1
ATOM 805 C CA . LYS A 1 102 ? -3.788 -1.388 15.112 1.00 95.56 102 LYS A CA 1
ATOM 806 C C . LYS A 1 102 ? -4.502 -0.571 14.045 1.00 95.56 102 LYS A C 1
ATOM 808 O O . LYS A 1 102 ? -4.411 -0.873 12.862 1.00 95.56 102 LYS A O 1
ATOM 813 N N . ILE A 1 103 ? -5.169 0.504 14.455 1.00 96.19 103 ILE A N 1
ATOM 814 C CA . ILE A 1 103 ? -5.713 1.512 13.535 1.00 96.19 103 ILE A CA 1
ATOM 815 C C . ILE A 1 103 ? -5.066 2.855 13.856 1.00 96.19 103 ILE A C 1
ATOM 817 O O . ILE A 1 103 ? -5.205 3.372 14.965 1.00 96.19 103 ILE A O 1
ATOM 821 N N . TYR A 1 104 ? -4.352 3.395 12.878 1.00 94.75 104 TYR A N 1
ATOM 822 C CA . TYR A 1 104 ? -3.612 4.645 12.941 1.00 94.75 104 TYR A CA 1
ATOM 823 C C . TYR A 1 104 ? -4.449 5.791 12.374 1.00 94.75 104 TYR A C 1
ATOM 825 O O . TYR A 1 104 ? -5.133 5.629 11.363 1.00 94.75 104 TYR A O 1
ATOM 833 N N . PHE A 1 105 ? -4.346 6.961 12.993 1.00 94.25 105 PHE A N 1
ATOM 834 C CA . PHE A 1 105 ? -4.941 8.203 12.514 1.00 94.25 105 PHE A CA 1
ATOM 835 C C . PHE A 1 105 ? -3.806 9.145 12.127 1.00 94.25 105 PHE A C 1
ATOM 837 O O . PHE A 1 105 ? -2.961 9.488 12.951 1.00 94.25 105 PHE A O 1
ATOM 844 N N . GLY A 1 106 ? -3.763 9.517 10.853 1.00 91.88 106 GLY A N 1
ATOM 845 C CA . GLY A 1 106 ? -2.699 10.326 10.276 1.00 91.88 106 GLY A CA 1
ATOM 846 C C . GLY A 1 106 ? -3.213 11.637 9.697 1.00 91.88 106 GLY A C 1
ATOM 847 O O . GLY A 1 106 ? -4.333 11.722 9.192 1.00 91.88 106 GLY A O 1
ATOM 848 N N . SER A 1 107 ? -2.371 12.666 9.733 1.00 90.38 107 SER A N 1
ATOM 849 C CA . SER A 1 107 ? -2.587 13.900 8.978 1.00 90.38 107 SER A CA 1
ATOM 850 C C . SER A 1 107 ? -1.550 14.050 7.869 1.00 90.38 107 SER A C 1
ATOM 852 O O . SER A 1 107 ? -0.414 13.592 8.009 1.00 90.38 107 SER A O 1
ATOM 854 N N . MET A 1 108 ? -1.927 14.699 6.772 1.00 87.56 108 MET A N 1
ATOM 855 C CA . MET A 1 108 ? -1.018 15.053 5.678 1.00 87.56 108 MET A CA 1
ATOM 856 C C . MET A 1 108 ? -1.345 16.464 5.204 1.00 87.56 108 MET A C 1
ATOM 858 O O . MET A 1 108 ? -2.105 16.642 4.255 1.00 87.56 108 MET A O 1
ATOM 862 N N . PHE A 1 109 ? -0.802 17.476 5.881 1.00 85.94 109 PHE A N 1
ATOM 863 C CA . PHE A 1 109 ? -1.123 18.873 5.597 1.00 85.94 109 PHE A CA 1
ATOM 864 C C . PHE A 1 109 ? -0.420 19.356 4.332 1.00 85.94 109 PHE A C 1
ATOM 866 O O . PHE A 1 109 ? -1.037 20.007 3.487 1.00 85.94 109 PHE A O 1
ATOM 873 N N . ARG A 1 110 ? 0.842 18.964 4.154 1.00 84.75 110 ARG A N 1
ATOM 874 C CA . ARG A 1 110 ? 1.666 19.281 2.981 1.00 84.75 110 ARG A CA 1
ATOM 875 C C . ARG A 1 110 ? 2.077 18.002 2.259 1.00 84.75 110 ARG A C 1
ATOM 877 O O . ARG A 1 110 ? 2.216 16.960 2.892 1.00 84.75 110 ARG A O 1
ATOM 884 N N . THR A 1 111 ? 2.395 18.103 0.970 1.00 80.81 111 THR A N 1
ATOM 885 C CA . THR A 1 111 ? 2.897 16.971 0.174 1.00 80.81 111 THR A CA 1
ATOM 886 C C . THR A 1 111 ? 4.145 16.334 0.790 1.00 80.81 111 THR A C 1
ATOM 888 O O . THR A 1 111 ? 4.318 15.123 0.717 1.00 80.81 111 THR A O 1
ATOM 891 N N . GLN A 1 112 ? 5.003 17.120 1.453 1.00 82.38 112 GLN A N 1
ATOM 892 C CA . GLN A 1 112 ? 6.199 16.613 2.140 1.00 82.38 112 GLN A CA 1
ATOM 893 C C . GLN A 1 112 ? 5.874 15.681 3.318 1.00 82.38 112 GLN A C 1
ATOM 895 O O . GLN A 1 112 ? 6.665 14.791 3.619 1.00 82.38 112 GLN A O 1
ATOM 900 N N . ASP A 1 113 ? 4.693 15.796 3.932 1.00 84.69 113 ASP A N 1
ATOM 901 C CA . ASP A 1 113 ? 4.289 14.913 5.032 1.00 84.69 113 ASP A CA 1
ATOM 902 C C . ASP A 1 113 ? 4.122 13.456 4.566 1.00 84.69 113 ASP A C 1
ATOM 904 O O . ASP A 1 113 ? 4.029 12.552 5.398 1.00 84.69 113 ASP A O 1
ATOM 908 N N . LYS A 1 114 ? 4.144 13.195 3.246 1.00 80.31 114 LYS A N 1
ATOM 909 C CA . LYS A 1 114 ? 4.230 11.844 2.675 1.00 80.31 114 LYS A CA 1
ATOM 910 C C . LYS A 1 114 ? 5.398 11.042 3.256 1.00 80.31 114 LYS A C 1
ATOM 912 O O . LYS A 1 114 ? 5.235 9.855 3.531 1.00 80.31 114 LYS A O 1
ATOM 917 N N . TYR A 1 115 ? 6.527 11.688 3.562 1.00 81.12 115 TYR A N 1
ATOM 918 C CA . TYR A 1 115 ? 7.695 11.021 4.148 1.00 81.12 115 TYR A CA 1
ATOM 919 C C . TYR A 1 115 ? 7.443 10.485 5.565 1.00 81.12 115 TYR A C 1
ATOM 921 O O . TYR A 1 115 ? 8.064 9.504 5.963 1.00 81.12 115 TYR A O 1
ATOM 929 N N . ASN A 1 116 ? 6.446 11.001 6.296 1.00 85.19 116 ASN A N 1
ATOM 930 C CA . ASN A 1 116 ? 6.041 10.437 7.594 1.00 85.19 116 ASN A CA 1
ATOM 931 C C . ASN A 1 116 ? 5.456 9.018 7.471 1.00 85.19 116 ASN A C 1
ATOM 933 O O . ASN A 1 116 ? 5.316 8.301 8.472 1.00 85.19 116 ASN A O 1
ATOM 937 N N . TYR A 1 117 ? 5.089 8.617 6.253 1.00 87.56 117 TYR A N 1
ATOM 938 C CA . TYR A 1 117 ? 4.578 7.293 5.908 1.00 87.56 117 TYR A CA 1
ATOM 939 C C . TYR A 1 117 ? 5.617 6.439 5.169 1.00 87.56 117 TYR A C 1
ATOM 941 O O . TYR A 1 117 ? 5.319 5.304 4.791 1.00 87.56 117 TYR A O 1
ATOM 949 N N . GLN A 1 118 ? 6.840 6.943 4.990 1.00 80.69 118 GLN A N 1
ATOM 950 C CA . GLN A 1 118 ? 7.928 6.185 4.388 1.00 80.69 118 GLN A CA 1
ATOM 951 C C . GLN A 1 118 ? 8.239 4.944 5.232 1.00 80.69 118 GLN A C 1
ATOM 953 O O . GLN A 1 118 ? 8.265 4.990 6.461 1.00 80.69 118 GLN A O 1
ATOM 958 N N . GLY A 1 119 ? 8.412 3.803 4.561 1.00 78.06 119 GLY A N 1
ATOM 959 C CA . GLY A 1 119 ? 8.670 2.514 5.211 1.00 78.06 119 GLY A CA 1
ATOM 960 C C . GLY A 1 119 ? 7.482 1.916 5.977 1.00 78.06 119 GLY A C 1
ATOM 961 O O . GLY A 1 119 ? 7.589 0.797 6.470 1.00 78.06 119 GLY A O 1
ATOM 962 N N . LYS A 1 120 ? 6.338 2.609 6.065 1.00 86.50 120 LYS A N 1
ATOM 963 C CA . LYS A 1 120 ? 5.127 2.063 6.686 1.00 86.50 120 LYS A CA 1
ATOM 964 C C . LYS A 1 120 ? 4.318 1.252 5.676 1.00 86.50 120 LYS A C 1
ATOM 966 O O . LYS A 1 120 ? 4.293 1.560 4.484 1.00 86.50 120 LYS A O 1
ATOM 971 N N . ALA A 1 121 ? 3.647 0.228 6.186 1.00 85.31 121 ALA A N 1
ATOM 972 C CA . ALA A 1 121 ? 2.730 -0.630 5.451 1.00 85.31 121 ALA A CA 1
ATOM 973 C C . ALA A 1 121 ? 1.410 -0.716 6.224 1.00 85.31 121 ALA A C 1
ATOM 975 O O . ALA A 1 121 ? 1.425 -0.797 7.459 1.00 85.31 121 ALA A O 1
ATOM 976 N N . PHE A 1 122 ? 0.300 -0.672 5.490 1.00 89.56 122 PHE A N 1
ATOM 977 C CA . PHE A 1 122 ? -1.061 -0.723 6.018 1.00 89.56 122 PHE A CA 1
ATOM 978 C C . PHE A 1 122 ? -1.917 -1.630 5.135 1.00 89.56 122 PHE A C 1
ATOM 980 O O . PHE A 1 122 ? -1.813 -1.553 3.918 1.00 89.56 122 PHE A O 1
ATOM 987 N N . ASP A 1 123 ? -2.785 -2.441 5.729 1.00 85.69 123 ASP A N 1
ATOM 988 C CA . ASP A 1 123 ? -3.695 -3.340 5.003 1.00 85.69 123 ASP A CA 1
ATOM 989 C C . ASP A 1 123 ? -4.996 -2.636 4.583 1.00 85.69 123 ASP A C 1
ATOM 991 O O . ASP A 1 123 ? -5.720 -3.097 3.703 1.00 85.69 123 ASP A O 1
ATOM 995 N N . PHE A 1 124 ? -5.312 -1.519 5.241 1.00 89.31 124 PHE A N 1
ATOM 996 C CA . PHE A 1 124 ? -6.449 -0.661 4.929 1.00 89.31 124 PHE A CA 1
ATOM 997 C C . PHE A 1 124 ? -6.015 0.798 4.980 1.00 89.31 124 PHE A C 1
ATOM 999 O O . PHE A 1 124 ? -5.384 1.223 5.950 1.00 89.31 124 PHE A O 1
ATOM 1006 N N . ILE A 1 125 ? -6.388 1.577 3.965 1.00 91.62 125 ILE A N 1
ATOM 1007 C CA . ILE A 1 125 ? -6.165 3.023 3.937 1.00 91.62 125 ILE A CA 1
ATOM 1008 C C . ILE A 1 125 ? -7.485 3.717 3.618 1.00 91.62 125 ILE A C 1
ATOM 1010 O O . ILE A 1 125 ? -7.988 3.651 2.500 1.00 91.62 125 ILE A O 1
ATOM 1014 N N . GLY A 1 126 ? -8.030 4.405 4.614 1.00 91.31 126 GLY A N 1
ATOM 1015 C CA . GLY A 1 126 ? -9.197 5.258 4.487 1.00 91.31 126 GLY A CA 1
ATOM 1016 C C . GLY A 1 126 ? -8.795 6.719 4.341 1.00 91.31 126 GLY A C 1
ATOM 1017 O O . GLY A 1 126 ? -8.229 7.298 5.265 1.00 91.31 126 GLY A O 1
ATOM 1018 N N . VAL A 1 127 ? -9.111 7.339 3.207 1.00 91.25 127 VAL A N 1
ATOM 1019 C CA . VAL A 1 127 ? -8.898 8.779 2.999 1.00 91.25 127 VAL A CA 1
ATOM 1020 C C . VAL A 1 127 ? -10.240 9.485 3.106 1.00 91.25 127 VAL A C 1
ATOM 1022 O O . VAL A 1 127 ? -11.124 9.272 2.276 1.00 91.25 127 VAL A O 1
ATOM 1025 N N . ASP A 1 128 ? -10.407 10.315 4.132 1.00 89.62 128 ASP A N 1
ATOM 1026 C CA . ASP A 1 128 ? -11.621 11.114 4.282 1.00 89.62 128 ASP A CA 1
ATOM 1027 C C . ASP A 1 128 ? -11.451 12.483 3.594 1.00 89.62 128 ASP A C 1
ATOM 1029 O O . ASP A 1 128 ? -10.353 13.037 3.556 1.00 89.62 128 ASP A O 1
ATOM 1033 N N . GLU A 1 129 ? -12.523 13.000 2.985 1.00 86.00 129 GLU A N 1
ATOM 1034 C CA . GLU A 1 129 ? -12.481 14.101 1.997 1.00 86.00 129 GLU A CA 1
ATOM 1035 C C . GLU A 1 129 ? -11.311 13.995 1.007 1.00 86.00 129 GLU A C 1
ATOM 1037 O O . GLU A 1 129 ? -10.483 14.898 0.867 1.00 86.00 129 GLU A O 1
ATOM 1042 N N . LEU A 1 130 ? -11.278 12.882 0.271 1.00 85.25 130 LEU A N 1
ATOM 1043 C CA . LEU A 1 130 ? -10.283 12.623 -0.771 1.00 85.25 130 LEU A CA 1
ATOM 1044 C C . LEU A 1 130 ? -10.103 13.794 -1.755 1.00 85.25 130 LEU A C 1
ATOM 1046 O O . LEU A 1 130 ? -9.002 14.025 -2.238 1.00 85.25 130 LEU A O 1
ATOM 1050 N N . THR A 1 131 ? -11.155 14.576 -2.007 1.00 84.62 131 THR A N 1
ATOM 1051 C CA . THR A 1 131 ? -11.130 15.755 -2.889 1.00 84.62 131 THR A CA 1
ATOM 1052 C C . THR A 1 131 ? -10.153 16.852 -2.458 1.00 84.62 131 THR A C 1
ATOM 1054 O O . THR A 1 131 ? -9.849 17.728 -3.258 1.00 84.62 131 THR A O 1
ATOM 1057 N N . HIS A 1 132 ? -9.672 16.840 -1.213 1.00 86.25 132 HIS A N 1
ATOM 1058 C CA . HIS A 1 132 ? -8.670 17.789 -0.716 1.00 86.25 132 HIS A CA 1
ATOM 1059 C C . HIS A 1 132 ? -7.222 17.313 -0.901 1.00 86.25 132 HIS A C 1
ATOM 1061 O O . HIS A 1 132 ? -6.290 18.050 -0.574 1.00 86.25 132 HIS A O 1
ATOM 1067 N N . PHE A 1 133 ? -7.024 16.091 -1.395 1.00 87.00 133 PHE A N 1
ATOM 1068 C CA . PHE A 1 133 ? -5.710 15.525 -1.665 1.00 87.00 133 PHE A CA 1
ATOM 1069 C C . PHE A 1 133 ? -5.366 15.672 -3.142 1.00 87.00 133 PHE A C 1
ATOM 1071 O O . PHE A 1 133 ? -6.204 15.505 -4.029 1.00 87.00 133 PHE A O 1
ATOM 1078 N N . THR A 1 134 ? -4.100 15.960 -3.408 1.00 88.44 134 THR A N 1
ATOM 1079 C CA . THR A 1 134 ? -3.550 15.900 -4.761 1.00 88.44 134 THR A CA 1
ATOM 1080 C C . THR A 1 134 ? -3.353 14.447 -5.200 1.00 88.44 134 THR A C 1
ATOM 1082 O O . THR A 1 134 ? -3.249 13.533 -4.377 1.00 88.44 134 THR A O 1
ATOM 1085 N N . TRP A 1 135 ? -3.246 14.222 -6.512 1.00 79.94 135 TRP A N 1
ATOM 1086 C CA . TRP A 1 135 ? -2.955 12.891 -7.052 1.00 79.94 135 TRP A CA 1
ATOM 1087 C C . TRP A 1 135 ? -1.635 12.310 -6.522 1.00 79.94 135 TRP A C 1
ATOM 1089 O O . TRP A 1 135 ? -1.556 11.121 -6.221 1.00 79.94 135 TRP A O 1
ATOM 1099 N N . GLU A 1 136 ? -0.600 13.139 -6.368 1.00 81.56 136 GLU A N 1
ATOM 1100 C CA . GLU A 1 136 ? 0.700 12.712 -5.840 1.00 81.56 136 GLU A CA 1
ATOM 1101 C C . GLU A 1 136 ? 0.581 12.187 -4.400 1.00 81.56 136 GLU A C 1
ATOM 1103 O O . GLU A 1 136 ? 1.100 11.123 -4.070 1.00 81.56 136 GLU A O 1
ATOM 1108 N N . GLU A 1 137 ? -0.153 12.899 -3.547 1.00 85.19 137 GLU A N 1
ATOM 1109 C CA . GLU A 1 137 ? -0.383 12.502 -2.155 1.00 85.19 137 GLU A CA 1
ATOM 1110 C C . GLU A 1 137 ? -1.201 11.212 -2.065 1.00 85.19 137 GLU A C 1
ATOM 1112 O O . GLU A 1 137 ? -0.844 10.289 -1.327 1.00 85.19 137 GLU A O 1
ATOM 1117 N N . TYR A 1 138 ? -2.278 11.130 -2.849 1.00 84.94 138 TYR A N 1
ATOM 1118 C CA . TYR A 1 138 ? -3.135 9.953 -2.902 1.00 84.94 138 TYR A CA 1
ATOM 1119 C C . TYR A 1 138 ? -2.378 8.716 -3.398 1.00 84.94 138 TYR A C 1
ATOM 1121 O O . TYR A 1 138 ? -2.358 7.689 -2.719 1.00 84.94 138 TYR A O 1
ATOM 1129 N N . SER A 1 139 ? -1.706 8.820 -4.547 1.00 82.62 139 SER A N 1
ATOM 1130 C CA . SER A 1 139 ? -0.936 7.713 -5.127 1.00 82.62 139 SER A CA 1
ATOM 1131 C C . SER A 1 139 ? 0.188 7.248 -4.196 1.00 82.62 139 SER A C 1
ATOM 1133 O O . SER A 1 139 ? 0.406 6.042 -4.046 1.00 82.62 139 SER A O 1
ATOM 1135 N N . TYR A 1 140 ? 0.844 8.170 -3.479 1.00 84.94 140 TYR A N 1
ATOM 1136 C CA . TYR A 1 140 ? 1.837 7.809 -2.472 1.00 84.94 140 TYR A CA 1
ATOM 1137 C C . TYR A 1 140 ? 1.217 7.025 -1.310 1.00 84.94 140 TYR A C 1
ATOM 1139 O O . TYR A 1 140 ? 1.759 5.987 -0.927 1.00 84.94 140 TYR A O 1
ATOM 1147 N N . LEU A 1 141 ? 0.076 7.462 -0.768 1.00 86.69 141 LEU A N 1
ATOM 1148 C CA . LEU A 1 141 ? -0.631 6.721 0.282 1.00 86.69 141 LEU A CA 1
ATOM 1149 C C . LEU A 1 141 ? -1.033 5.325 -0.200 1.00 86.69 141 LEU A C 1
ATOM 1151 O O . LEU A 1 141 ? -0.736 4.346 0.479 1.00 86.69 141 LEU A O 1
ATOM 1155 N N . MET A 1 142 ? -1.615 5.214 -1.395 1.00 81.12 142 MET A N 1
ATOM 1156 C CA . MET A 1 142 ? -2.005 3.922 -1.969 1.00 81.12 142 MET A CA 1
ATOM 1157 C C . MET A 1 142 ? -0.813 2.982 -2.150 1.00 81.12 142 MET A C 1
ATOM 1159 O O . MET A 1 142 ? -0.930 1.787 -1.899 1.00 81.12 142 MET A O 1
ATOM 1163 N N . SER A 1 143 ? 0.372 3.508 -2.472 1.00 79.88 143 SER A N 1
ATOM 1164 C CA . SER A 1 143 ? 1.592 2.695 -2.557 1.00 79.88 143 SER A CA 1
ATOM 1165 C C . SER A 1 143 ? 2.029 2.074 -1.217 1.00 79.88 143 SER A C 1
ATOM 1167 O O . SER A 1 143 ? 2.895 1.194 -1.214 1.00 79.88 143 SER A O 1
ATOM 1169 N N . ARG A 1 144 ? 1.467 2.522 -0.080 1.00 83.00 144 ARG A N 1
ATOM 1170 C CA . ARG A 1 144 ? 1.672 1.941 1.261 1.00 83.00 144 ARG A CA 1
ATOM 1171 C C . ARG A 1 144 ? 0.631 0.878 1.622 1.00 83.00 144 ARG A C 1
ATOM 1173 O O . ARG A 1 144 ? 0.773 0.257 2.675 1.00 83.00 144 ARG A O 1
ATOM 1180 N N . ASN A 1 145 ? -0.377 0.661 0.774 1.00 81.81 145 ASN A N 1
ATOM 1181 C CA . ASN A 1 145 ? -1.369 -0.390 0.958 1.00 81.81 145 ASN A CA 1
ATOM 1182 C C . ASN A 1 145 ? -0.734 -1.756 0.645 1.00 81.81 145 ASN A C 1
ATOM 1184 O O . ASN A 1 145 ? -0.584 -2.137 -0.517 1.00 81.81 145 ASN A O 1
ATOM 1188 N N . ARG A 1 146 ? -0.238 -2.428 1.684 1.00 77.25 146 ARG A N 1
ATOM 1189 C CA . ARG A 1 146 ? 0.634 -3.608 1.610 1.00 77.25 146 ARG A CA 1
ATOM 1190 C C . ARG A 1 146 ? 0.343 -4.536 2.792 1.00 77.25 146 ARG A C 1
ATOM 1192 O O . ARG A 1 146 ? 0.028 -4.026 3.867 1.00 77.25 146 ARG A O 1
ATOM 1199 N N . PRO A 1 147 ? 0.512 -5.860 2.629 1.00 73.69 147 PRO A N 1
ATOM 1200 C CA . PRO A 1 147 ? 0.223 -6.814 3.694 1.00 73.69 147 PRO A CA 1
ATOM 1201 C C . PRO A 1 147 ? 1.205 -6.611 4.834 1.00 73.69 147 PRO A C 1
ATOM 1203 O O . PRO A 1 147 ? 2.411 -6.501 4.602 1.00 73.69 147 PRO A O 1
ATOM 1206 N N . THR A 1 148 ? 0.698 -6.559 6.060 1.00 72.31 148 THR A N 1
ATOM 1207 C CA . THR A 1 148 ? 1.534 -6.338 7.245 1.00 72.31 148 THR A CA 1
ATOM 1208 C C . THR A 1 148 ? 1.781 -7.593 8.071 1.00 72.31 148 THR A C 1
ATOM 1210 O O . THR A 1 148 ? 2.615 -7.557 8.978 1.00 72.31 148 THR A O 1
ATOM 1213 N N . GLY A 1 149 ? 1.124 -8.705 7.736 1.00 71.19 149 GLY A N 1
ATOM 1214 C CA . GLY A 1 149 ? 1.453 -10.014 8.278 1.00 71.19 149 GLY A CA 1
ATOM 1215 C C . GLY A 1 149 ? 0.448 -11.106 7.903 1.00 71.19 149 GLY A C 1
ATOM 1216 O O . GLY A 1 149 ? -0.514 -10.851 7.182 1.00 71.19 149 GLY A O 1
ATOM 1217 N N . PRO A 1 150 ? 0.659 -12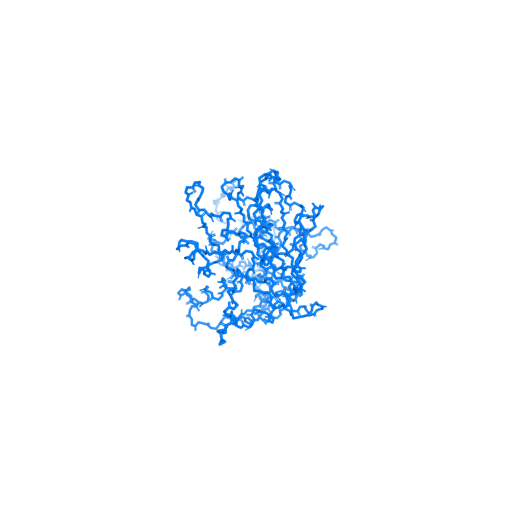.328 8.410 1.00 65.06 150 PRO A N 1
ATOM 1218 C CA . PRO A 1 150 ? -0.161 -13.490 8.084 1.00 65.06 150 PRO A CA 1
ATOM 1219 C C . PRO A 1 150 ? -1.650 -13.269 8.357 1.00 65.06 150 PRO A C 1
ATOM 1221 O O . PRO A 1 150 ? -2.041 -12.786 9.423 1.00 65.06 150 PRO A O 1
ATOM 1224 N N . GLY A 1 151 ? -2.487 -13.670 7.401 1.00 61.62 151 GLY A N 1
ATOM 1225 C CA . GLY A 1 151 ? -3.942 -13.582 7.515 1.00 61.62 151 GLY A CA 1
ATOM 1226 C C . GLY A 1 151 ? -4.526 -12.186 7.288 1.00 61.62 151 GLY A C 1
ATOM 1227 O O . GLY A 1 151 ? -5.745 -12.041 7.386 1.00 61.62 151 GLY A O 1
ATOM 1228 N N . THR A 1 152 ? -3.713 -11.171 6.967 1.00 62.50 152 THR A N 1
ATOM 1229 C CA . THR A 1 152 ? -4.250 -9.894 6.493 1.00 62.50 152 THR A CA 1
ATOM 1230 C C . THR A 1 152 ? -4.577 -9.983 5.007 1.00 62.50 152 THR A C 1
ATOM 1232 O O . THR A 1 152 ? -3.777 -10.399 4.169 1.00 62.50 152 THR A O 1
ATOM 1235 N N . VAL A 1 153 ? -5.802 -9.604 4.661 1.00 61.19 153 VAL A N 1
ATOM 1236 C CA . VAL A 1 153 ? -6.249 -9.561 3.275 1.00 61.19 153 VAL A CA 1
ATOM 1237 C C . VAL A 1 153 ? -5.855 -8.207 2.706 1.00 61.19 153 VAL A C 1
ATOM 1239 O O . VAL A 1 153 ? -6.412 -7.177 3.094 1.00 61.19 153 VAL A O 1
ATOM 1242 N N . VAL A 1 154 ? -4.904 -8.210 1.772 1.00 54.72 154 VAL A N 1
ATOM 1243 C CA . VAL A 1 154 ? -4.606 -7.037 0.942 1.00 54.72 154 VAL A CA 1
ATOM 1244 C C . VAL A 1 154 ? -5.508 -7.086 -0.260 1.00 54.72 154 VAL A C 1
ATOM 1246 O O . VAL A 1 154 ? -5.387 -7.972 -1.103 1.00 54.72 154 VAL A O 1
ATOM 1249 N N . TYR A 1 155 ? -6.414 -6.122 -0.322 1.00 54.03 155 TYR A N 1
ATOM 1250 C CA . TYR A 1 155 ? -7.450 -6.098 -1.339 1.00 54.03 155 TYR A CA 1
ATOM 1251 C C . TYR A 1 155 ? -6.913 -5.819 -2.744 1.00 54.03 155 TYR A C 1
ATOM 1253 O O . TYR A 1 155 ? -7.507 -6.312 -3.685 1.00 54.03 155 TYR A O 1
ATOM 1261 N N . MET A 1 156 ? -5.803 -5.089 -2.921 1.00 56.59 156 MET A N 1
ATOM 1262 C CA . MET A 1 156 ? -5.512 -4.508 -4.241 1.00 56.59 156 MET A CA 1
ATOM 1263 C C . MET A 1 156 ? -4.698 -5.399 -5.189 1.00 56.59 156 MET A C 1
ATOM 1265 O O . MET A 1 156 ? -5.137 -5.661 -6.297 1.00 56.59 156 MET A O 1
ATOM 1269 N N . GLN A 1 157 ? -3.511 -5.886 -4.818 1.00 59.03 157 GLN A N 1
ATOM 1270 C CA . GLN A 1 157 ? -2.593 -6.430 -5.840 1.00 59.03 157 GLN A CA 1
ATOM 1271 C C . GLN A 1 157 ? -2.958 -7.844 -6.312 1.00 59.03 157 GLN A C 1
ATOM 1273 O O . GLN A 1 157 ? -3.126 -8.066 -7.508 1.00 59.03 157 GLN A O 1
ATOM 1278 N N . ALA A 1 158 ? -3.134 -8.791 -5.388 1.00 62.81 158 ALA A N 1
ATOM 1279 C CA . ALA A 1 158 ? -3.482 -10.172 -5.735 1.00 62.81 158 ALA A CA 1
ATOM 1280 C C . ALA A 1 158 ? -4.852 -10.260 -6.417 1.00 62.81 158 ALA A C 1
ATOM 1282 O O . ALA A 1 158 ? -5.054 -11.037 -7.349 1.00 62.81 158 ALA A O 1
ATOM 1283 N N . ARG A 1 159 ? -5.783 -9.401 -5.990 1.00 64.44 159 ARG A N 1
ATOM 1284 C CA . ARG A 1 159 ? -7.090 -9.291 -6.616 1.00 64.44 159 ARG A CA 1
ATOM 1285 C C . ARG A 1 159 ? -7.026 -8.688 -8.011 1.00 64.44 159 ARG A C 1
ATOM 1287 O O . ARG A 1 159 ? -7.622 -9.276 -8.899 1.00 64.44 159 ARG A O 1
ATOM 1294 N N . ARG A 1 160 ? -6.304 -7.579 -8.227 1.00 66.31 160 ARG A N 1
ATOM 1295 C CA . ARG A 1 160 ? -6.135 -6.979 -9.566 1.00 66.31 160 ARG A CA 1
ATOM 1296 C C . ARG A 1 160 ? -5.562 -7.969 -10.555 1.00 66.31 160 ARG A C 1
ATOM 1298 O O . ARG A 1 160 ? -6.045 -8.044 -11.677 1.00 66.31 160 ARG A O 1
ATOM 1305 N N . ILE A 1 161 ? -4.565 -8.737 -10.122 1.00 73.81 161 ILE A N 1
ATOM 1306 C CA . ILE A 1 161 ? -3.983 -9.797 -10.939 1.00 73.81 161 ILE A CA 1
ATOM 1307 C C . ILE A 1 161 ? -5.076 -10.803 -11.264 1.00 73.81 161 ILE A C 1
ATOM 1309 O O . ILE A 1 161 ? -5.409 -10.963 -12.430 1.00 73.81 161 ILE A O 1
ATOM 1313 N N . ARG A 1 162 ? -5.744 -11.368 -10.255 1.00 75.19 162 ARG A N 1
ATOM 1314 C CA . ARG A 1 162 ? -6.799 -12.358 -10.476 1.00 75.19 162 ARG A CA 1
ATOM 1315 C C . ARG A 1 162 ? -7.955 -11.854 -11.350 1.00 75.19 162 ARG A C 1
ATOM 1317 O O . ARG A 1 162 ? -8.453 -12.596 -12.192 1.00 75.19 162 ARG A O 1
ATOM 1324 N N . GLU A 1 163 ? -8.382 -10.609 -11.174 1.00 72.81 163 GLU A N 1
ATOM 1325 C CA . GLU A 1 163 ? -9.411 -9.972 -11.995 1.00 72.81 163 GLU A CA 1
ATOM 1326 C C . GLU A 1 163 ? -8.933 -9.763 -13.431 1.00 72.81 163 GLU A C 1
ATOM 1328 O O . GLU A 1 163 ? -9.700 -10.036 -14.352 1.00 72.81 163 GLU A O 1
ATOM 1333 N N . ALA A 1 164 ? -7.683 -9.347 -13.644 1.00 75.81 164 ALA A N 1
ATOM 1334 C CA . ALA A 1 164 ? -7.095 -9.258 -14.977 1.00 75.81 164 ALA A CA 1
ATOM 1335 C C . ALA A 1 164 ? -7.025 -10.642 -15.642 1.00 75.81 164 ALA A C 1
ATOM 1337 O O . ALA A 1 164 ? -7.488 -10.796 -16.768 1.00 75.81 164 ALA A O 1
ATOM 1338 N N . GLU A 1 165 ? -6.558 -11.675 -14.932 1.00 80.00 165 GLU A N 1
ATOM 1339 C CA . GLU A 1 165 ? -6.510 -13.052 -15.446 1.00 80.00 165 GLU A CA 1
ATOM 1340 C C . GLU A 1 165 ? -7.897 -13.593 -15.836 1.00 80.00 165 GLU A C 1
ATOM 1342 O O . GLU A 1 165 ? -8.017 -14.389 -16.766 1.00 80.00 165 GLU A O 1
ATOM 1347 N N . GLN A 1 166 ? -8.956 -13.195 -15.122 1.00 80.25 166 GLN A N 1
ATOM 1348 C CA . GLN A 1 166 ? -10.317 -13.700 -15.338 1.00 80.25 166 GLN A CA 1
ATOM 1349 C C . GLN A 1 166 ? -11.138 -12.886 -16.346 1.00 80.25 166 GLN A C 1
ATOM 1351 O O . GLN A 1 166 ? -11.985 -13.458 -17.044 1.00 80.25 166 GLN A O 1
ATOM 1356 N N . ASN A 1 167 ? -10.930 -11.569 -16.395 1.00 77.44 167 ASN A N 1
ATOM 1357 C CA . ASN A 1 167 ? -11.783 -10.642 -17.138 1.00 77.44 167 ASN A CA 1
ATOM 1358 C C . ASN A 1 167 ? -11.135 -10.117 -18.418 1.00 77.44 167 ASN A C 1
ATOM 1360 O O . ASN A 1 167 ? -11.872 -9.754 -19.337 1.00 77.44 167 ASN A O 1
ATOM 1364 N N . ASP A 1 168 ? -9.801 -10.074 -18.506 1.00 77.44 168 ASP A N 1
ATOM 1365 C CA . ASP A 1 168 ? -9.132 -9.603 -19.715 1.00 77.44 168 ASP A CA 1
ATOM 1366 C C . ASP A 1 168 ? -9.344 -10.616 -20.861 1.00 77.44 168 ASP A C 1
ATOM 1368 O O . ASP A 1 168 ? -9.002 -11.796 -20.712 1.00 77.44 168 ASP A O 1
ATOM 1372 N N . PRO A 1 169 ? -9.900 -10.194 -22.015 1.00 81.88 169 PRO A N 1
ATOM 1373 C CA . PRO A 1 169 ? -10.169 -11.091 -23.138 1.00 81.88 169 PRO A CA 1
ATOM 1374 C C . PRO A 1 169 ? -8.937 -11.837 -23.671 1.00 81.88 169 PRO A C 1
ATOM 1376 O O . PRO A 1 169 ? -9.085 -12.928 -24.218 1.00 81.88 169 PRO A O 1
ATOM 1379 N N . MET A 1 170 ? -7.734 -11.268 -23.534 1.00 78.50 170 MET A N 1
ATOM 1380 C CA . MET A 1 170 ? -6.479 -11.883 -23.974 1.00 78.50 170 MET A CA 1
ATOM 1381 C C . MET A 1 170 ? -5.952 -12.914 -22.976 1.00 78.50 170 MET A C 1
ATOM 1383 O O . MET A 1 170 ? -5.305 -13.880 -23.388 1.00 78.50 170 MET A O 1
ATOM 1387 N N . LEU A 1 171 ? -6.206 -12.712 -21.682 1.00 79.88 171 LEU A N 1
ATOM 1388 C CA . LEU A 1 171 ? -5.652 -13.526 -20.596 1.00 79.88 171 LEU A CA 1
ATOM 1389 C C . LEU A 1 171 ? -6.591 -14.648 -20.150 1.00 79.88 171 LEU A C 1
ATOM 1391 O O . LEU A 1 171 ? -6.130 -15.716 -19.742 1.00 79.88 171 LEU A O 1
ATOM 1395 N N . LYS A 1 172 ? -7.903 -14.437 -20.275 1.00 82.19 172 LYS A N 1
ATOM 1396 C CA . LYS A 1 172 ? -8.929 -15.369 -19.811 1.00 82.19 172 LYS A CA 1
ATOM 1397 C C . LYS A 1 172 ? -8.729 -16.779 -20.368 1.00 82.19 172 LYS A C 1
ATOM 1399 O O . LYS A 1 172 ? -8.744 -17.004 -21.576 1.00 82.19 172 LYS A O 1
ATOM 1404 N N . GLY A 1 173 ? -8.601 -17.746 -19.460 1.00 78.31 173 GLY A N 1
ATOM 1405 C CA . GLY A 1 173 ? -8.441 -19.167 -19.788 1.00 78.31 173 GLY A CA 1
ATOM 1406 C C . GLY A 1 173 ? -7.016 -19.585 -20.163 1.00 78.31 173 GLY A C 1
ATOM 1407 O O . GLY A 1 173 ? -6.799 -20.760 -20.456 1.00 78.31 173 GLY A O 1
ATOM 1408 N N . ARG A 1 174 ? -6.042 -18.667 -20.139 1.00 81.50 174 ARG A N 1
ATOM 1409 C CA . ARG A 1 174 ? -4.624 -19.002 -20.306 1.00 81.50 174 ARG A CA 1
ATOM 1410 C C . ARG A 1 174 ? -3.992 -19.356 -18.964 1.00 81.50 174 ARG A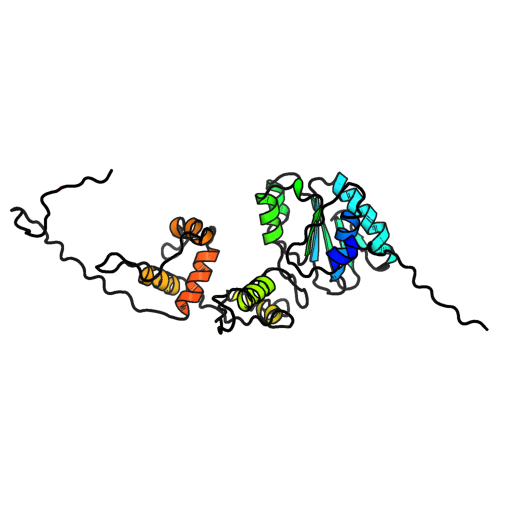 C 1
ATOM 1412 O O . ARG A 1 174 ? -4.382 -18.841 -17.921 1.00 81.50 174 ARG A O 1
ATOM 1419 N N . VAL A 1 175 ? -2.982 -20.222 -19.006 1.00 77.62 175 VAL A N 1
ATOM 1420 C CA . VAL A 1 175 ? -2.099 -20.455 -17.859 1.00 77.62 175 VAL A CA 1
ATOM 1421 C C . VAL A 1 175 ? -1.052 -19.351 -17.859 1.00 77.62 175 VAL A C 1
ATOM 1423 O O . VAL A 1 175 ? -0.238 -19.274 -18.780 1.00 77.62 175 VAL A O 1
ATOM 1426 N N . ILE A 1 176 ? -1.096 -18.488 -16.850 1.00 78.25 176 ILE A N 1
ATOM 1427 C CA . ILE A 1 176 ? -0.152 -17.383 -16.695 1.00 78.25 176 ILE A CA 1
ATOM 1428 C C . ILE A 1 176 ? 0.957 -17.845 -15.761 1.00 78.25 176 ILE A C 1
ATOM 1430 O O . ILE A 1 176 ? 0.707 -18.346 -14.666 1.00 78.25 176 ILE A O 1
ATOM 1434 N N . GLN A 1 177 ? 2.197 -17.728 -16.224 1.00 74.38 177 GLN A N 1
ATOM 1435 C CA . GLN A 1 177 ? 3.359 -17.987 -15.388 1.00 74.38 177 GLN A CA 1
ATOM 1436 C C . GLN A 1 177 ? 3.628 -16.740 -14.545 1.00 74.38 177 GLN A C 1
ATOM 1438 O O . GLN A 1 177 ? 4.066 -15.719 -15.069 1.00 74.38 177 GLN A O 1
ATOM 1443 N N . GLY A 1 178 ? 3.339 -16.818 -13.247 1.00 81.06 178 GLY A N 1
ATOM 1444 C CA . GLY A 1 178 ? 3.670 -15.762 -12.298 1.00 81.06 178 GLY A CA 1
ATOM 1445 C C . GLY A 1 178 ? 5.123 -15.880 -11.852 1.00 81.06 178 GLY A C 1
ATOM 1446 O O . GLY A 1 178 ? 5.451 -16.786 -11.090 1.00 81.06 178 GLY A O 1
ATOM 1447 N N . VAL A 1 179 ? 5.985 -14.958 -12.278 1.00 86.25 179 VAL A N 1
ATOM 1448 C CA . VAL A 1 179 ? 7.337 -14.785 -11.722 1.00 86.25 179 VAL A CA 1
ATOM 1449 C C . VAL A 1 179 ? 7.334 -13.536 -10.855 1.00 86.25 179 VAL A C 1
ATOM 1451 O O . VAL A 1 179 ? 6.841 -12.497 -11.288 1.00 86.25 179 VAL A O 1
ATOM 1454 N N . ALA A 1 180 ? 7.857 -13.628 -9.637 1.00 83.50 180 ALA A N 1
ATOM 1455 C CA . ALA A 1 180 ? 7.888 -12.505 -8.707 1.00 83.50 180 ALA A CA 1
ATOM 1456 C C . ALA A 1 180 ? 9.240 -12.356 -8.019 1.00 83.50 180 ALA A C 1
ATOM 1458 O O . ALA A 1 180 ? 10.058 -13.277 -7.979 1.00 83.50 180 ALA A O 1
ATOM 1459 N N . ASP A 1 181 ? 9.439 -11.177 -7.437 1.00 81.56 181 ASP A N 1
ATOM 1460 C CA . ASP A 1 181 ? 10.630 -10.857 -6.667 1.00 81.56 181 ASP A CA 1
ATOM 1461 C C . ASP A 1 181 ? 10.841 -11.855 -5.507 1.00 81.56 181 ASP A C 1
ATOM 1463 O O . ASP A 1 181 ? 9.912 -12.077 -4.725 1.00 81.56 181 ASP A O 1
ATOM 1467 N N . PRO A 1 182 ? 12.042 -12.437 -5.335 1.00 85.19 182 PRO A N 1
ATOM 1468 C CA . PRO A 1 182 ? 12.321 -13.386 -4.256 1.00 85.19 182 PRO A CA 1
ATOM 1469 C C . PRO A 1 182 ? 11.958 -12.892 -2.848 1.00 85.19 182 PRO A C 1
ATOM 1471 O O . PRO A 1 182 ? 11.632 -13.704 -1.980 1.00 85.19 182 PRO A O 1
ATOM 1474 N N . ALA A 1 183 ? 11.949 -11.577 -2.604 1.00 81.38 183 ALA A N 1
ATOM 1475 C CA . ALA A 1 183 ? 11.578 -11.007 -1.314 1.00 81.38 183 ALA A CA 1
ATOM 1476 C C . ALA A 1 183 ? 10.136 -11.342 -0.894 1.00 81.38 183 ALA A C 1
ATOM 1478 O O . ALA A 1 183 ? 9.860 -11.406 0.307 1.00 81.38 183 ALA A O 1
ATOM 1479 N N . ILE A 1 184 ? 9.217 -11.602 -1.838 1.00 76.88 184 ILE A N 1
ATOM 1480 C CA . ILE A 1 184 ? 7.821 -11.939 -1.503 1.00 76.88 184 ILE A CA 1
ATOM 1481 C C . ILE A 1 184 ? 7.675 -13.323 -0.855 1.00 76.88 184 ILE A C 1
ATOM 1483 O O . ILE A 1 184 ? 6.646 -13.594 -0.237 1.00 76.88 184 ILE A O 1
ATOM 1487 N N . PHE A 1 185 ? 8.693 -14.179 -0.987 1.00 84.75 185 PHE A N 1
ATOM 1488 C CA . PHE A 1 185 ? 8.751 -15.531 -0.423 1.00 84.75 185 PHE A CA 1
ATOM 1489 C C . PHE A 1 185 ? 9.405 -15.564 0.964 1.00 84.75 185 PHE A C 1
ATOM 1491 O O . PHE A 1 185 ? 9.624 -16.632 1.524 1.00 84.75 185 PHE A O 1
ATOM 1498 N N . ASN A 1 186 ? 9.750 -14.407 1.533 1.00 80.06 186 ASN A N 1
ATOM 1499 C CA . ASN A 1 186 ? 10.381 -14.341 2.842 1.00 80.06 186 ASN A CA 1
ATOM 1500 C C . ASN A 1 186 ? 9.397 -14.741 3.961 1.00 80.06 186 ASN A C 1
ATOM 1502 O O . ASN A 1 186 ? 8.366 -14.096 4.143 1.00 80.06 186 ASN A O 1
ATOM 1506 N N . GLU A 1 187 ? 9.759 -15.768 4.735 1.00 83.00 187 GLU A N 1
ATOM 1507 C CA . GLU A 1 187 ? 8.960 -16.325 5.842 1.00 83.00 187 GLU A CA 1
ATOM 1508 C C . GLU A 1 187 ? 9.437 -15.880 7.243 1.00 83.00 187 GLU A C 1
ATOM 1510 O O . GLU A 1 187 ? 8.942 -16.335 8.274 1.00 83.00 187 GLU A O 1
ATOM 1515 N N . SER A 1 188 ? 10.414 -14.970 7.327 1.00 73.06 188 SER A N 1
ATOM 1516 C CA . SER A 1 188 ? 11.027 -14.562 8.607 1.00 73.06 188 SER A CA 1
ATOM 1517 C C . SER A 1 188 ? 10.053 -13.930 9.610 1.00 73.06 188 SER A C 1
ATOM 1519 O O . SER A 1 188 ? 10.324 -13.934 10.810 1.00 73.06 188 SER A O 1
ATOM 1521 N N . GLN A 1 189 ? 8.918 -13.397 9.144 1.00 58.88 189 GLN A N 1
ATOM 1522 C CA . GLN A 1 189 ? 7.862 -12.811 9.982 1.00 58.88 189 GLN A CA 1
ATOM 1523 C C . GLN A 1 189 ? 6.567 -13.647 9.998 1.00 58.88 189 GLN A C 1
ATOM 1525 O O . GLN A 1 189 ? 5.520 -13.147 10.413 1.00 58.88 189 GLN A O 1
ATOM 1530 N N . GLY A 1 190 ? 6.633 -14.914 9.576 1.00 74.06 190 GLY A N 1
ATOM 1531 C CA . GLY A 1 190 ? 5.492 -15.821 9.457 1.00 74.06 190 GLY A CA 1
ATOM 1532 C C . GLY A 1 190 ? 5.204 -16.189 8.002 1.00 74.06 190 GLY A C 1
ATOM 1533 O O . GLY A 1 190 ? 6.116 -16.308 7.197 1.00 74.06 190 GLY A O 1
ATOM 1534 N N . GLU A 1 191 ? 3.931 -16.379 7.664 1.00 75.38 191 GLU A N 1
ATOM 1535 C CA . GLU A 1 191 ? 3.498 -16.654 6.291 1.00 75.38 191 GLU A CA 1
ATOM 1536 C C . GLU A 1 191 ? 3.951 -15.569 5.301 1.00 75.38 191 GLU A C 1
ATOM 1538 O O . GLU A 1 191 ? 3.725 -14.374 5.515 1.00 75.38 191 GLU A O 1
ATOM 1543 N N . SER A 1 192 ? 4.575 -16.004 4.207 1.00 78.94 192 SER A N 1
ATOM 1544 C CA . SER A 1 192 ? 5.086 -15.127 3.156 1.00 78.94 192 SER A CA 1
ATOM 1545 C C . SER A 1 192 ? 3.963 -14.490 2.332 1.00 78.94 192 SER A C 1
ATOM 1547 O O . SER A 1 192 ? 2.828 -14.972 2.281 1.00 78.94 192 SER A O 1
ATOM 1549 N N . ILE A 1 193 ? 4.281 -13.405 1.621 1.00 74.12 193 ILE A N 1
ATOM 1550 C CA . ILE A 1 193 ? 3.323 -12.745 0.723 1.00 74.12 193 ILE A CA 1
ATOM 1551 C C . ILE A 1 193 ? 2.886 -13.705 -0.385 1.00 74.12 193 ILE A C 1
ATOM 1553 O O . ILE A 1 193 ? 1.699 -13.757 -0.693 1.00 74.12 193 ILE A O 1
ATOM 1557 N N . ALA A 1 194 ? 3.807 -14.500 -0.936 1.00 81.88 194 ALA A N 1
ATOM 1558 C CA . ALA A 1 194 ? 3.483 -15.510 -1.942 1.00 81.88 194 ALA A CA 1
ATOM 1559 C C . ALA A 1 194 ? 2.427 -16.512 -1.436 1.00 81.88 194 ALA A C 1
ATOM 1561 O O . ALA A 1 194 ? 1.412 -16.720 -2.098 1.00 81.88 194 ALA A O 1
ATOM 1562 N N . GLN A 1 195 ? 2.612 -17.051 -0.226 1.00 79.56 195 GLN A N 1
ATOM 1563 C CA . GLN A 1 195 ? 1.664 -17.985 0.397 1.00 79.56 195 GLN A CA 1
ATOM 1564 C C . GLN A 1 195 ? 0.302 -17.340 0.678 1.00 79.56 195 GLN A C 1
ATOM 1566 O O . GLN A 1 195 ? -0.737 -17.972 0.491 1.00 79.56 195 GLN A O 1
ATOM 1571 N N . MET A 1 196 ? 0.278 -16.069 1.093 1.00 73.81 196 MET A N 1
ATOM 1572 C CA . MET A 1 196 ? -0.980 -15.341 1.284 1.00 73.81 196 MET A CA 1
ATOM 1573 C C . MET A 1 196 ? -1.752 -15.157 -0.030 1.00 73.81 196 MET A C 1
ATOM 1575 O O . MET A 1 196 ? -2.980 -15.231 -0.029 1.00 73.81 196 MET A O 1
ATOM 1579 N N . GLN A 1 197 ? -1.056 -14.932 -1.149 1.00 78.69 197 GLN A N 1
ATOM 1580 C CA . GLN A 1 197 ? -1.684 -14.752 -2.465 1.00 78.69 197 GLN A CA 1
ATOM 1581 C C . GLN A 1 197 ? -2.147 -16.068 -3.108 1.00 78.69 197 GLN A C 1
ATOM 1583 O O . GLN A 1 197 ? -3.100 -16.065 -3.888 1.00 78.69 197 GLN A O 1
ATOM 1588 N N . GLU A 1 198 ? -1.536 -17.196 -2.749 1.00 83.69 198 GLU A N 1
ATOM 1589 C CA . GLU A 1 198 ? -1.949 -18.522 -3.221 1.00 83.69 198 GLU A CA 1
ATOM 1590 C C . GLU A 1 198 ? -3.275 -18.987 -2.587 1.00 83.69 198 GLU A C 1
ATOM 1592 O O . GLU A 1 198 ? -4.030 -19.767 -3.172 1.00 83.69 198 GLU A O 1
ATOM 1597 N N . LYS A 1 199 ? -3.606 -18.486 -1.395 1.00 75.31 199 LYS A N 1
ATOM 1598 C CA . LYS A 1 199 ? -4.829 -18.856 -0.676 1.00 75.31 199 LYS A CA 1
ATOM 1599 C C . LYS A 1 199 ? -6.089 -18.206 -1.253 1.00 75.31 199 LYS A C 1
ATOM 1601 O O . LYS A 1 199 ? -6.061 -17.213 -1.984 1.00 75.31 199 LYS A O 1
ATOM 1606 N N . TYR A 1 200 ? -7.237 -18.765 -0.865 1.00 61.56 200 TYR A N 1
ATOM 1607 C CA . TYR A 1 200 ? -8.545 -18.161 -1.120 1.00 61.56 200 TYR A CA 1
ATOM 1608 C C . TYR A 1 200 ? -8.585 -16.715 -0.583 1.00 61.56 200 TYR A C 1
ATOM 1610 O O . TYR A 1 200 ? -8.175 -16.500 0.561 1.00 61.56 200 TYR A O 1
ATOM 1618 N N . PRO A 1 201 ? -9.127 -15.738 -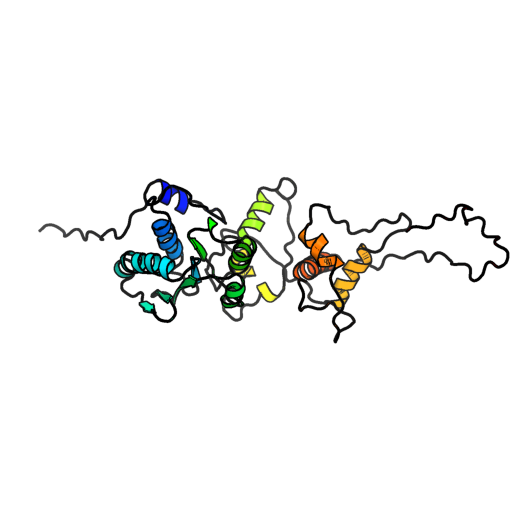1.341 1.00 62.84 201 PRO A N 1
ATOM 1619 C CA . PRO A 1 201 ? -9.872 -15.877 -2.603 1.00 62.84 201 PRO A CA 1
ATOM 1620 C C . PRO A 1 201 ? -9.044 -15.731 -3.894 1.00 62.84 201 PRO A C 1
ATOM 1622 O O . PRO A 1 201 ? -9.624 -15.760 -4.980 1.00 62.84 201 PRO A O 1
ATOM 1625 N N . TYR A 1 202 ? -7.728 -15.539 -3.809 1.00 73.38 202 TYR A N 1
ATOM 1626 C CA . TYR A 1 202 ? -6.931 -15.052 -4.939 1.00 73.38 202 TYR A CA 1
ATOM 1627 C C . TYR A 1 202 ? -6.395 -16.166 -5.832 1.00 73.38 202 TYR A C 1
ATOM 1629 O O . TYR A 1 202 ? -6.523 -16.060 -7.050 1.00 73.38 202 TYR A O 1
ATOM 1637 N N . PHE A 1 203 ? -5.874 -17.247 -5.245 1.00 78.62 203 PHE A N 1
ATOM 1638 C CA . PHE A 1 203 ? -5.318 -18.382 -5.993 1.00 78.62 203 PHE A CA 1
ATOM 1639 C C . PHE A 1 203 ? -4.264 -17.965 -7.033 1.00 78.62 203 PHE A C 1
ATOM 1641 O O . PHE A 1 203 ? -4.243 -18.495 -8.145 1.00 78.62 203 PHE A O 1
ATOM 1648 N N . VAL A 1 204 ? -3.424 -16.988 -6.680 1.00 80.50 204 VAL A N 1
ATOM 1649 C CA . VAL A 1 204 ? -2.322 -16.513 -7.521 1.00 80.50 204 VAL A CA 1
ATOM 1650 C C . VAL A 1 204 ? -1.041 -17.193 -7.057 1.00 80.50 204 VAL A C 1
ATOM 1652 O O . VAL A 1 204 ? -0.610 -17.012 -5.919 1.00 80.50 204 VAL A O 1
ATOM 1655 N N . THR A 1 205 ? -0.433 -17.977 -7.942 1.00 84.62 205 THR A N 1
ATOM 1656 C CA . THR A 1 205 ? 0.792 -18.727 -7.646 1.00 84.62 205 THR A CA 1
ATOM 1657 C C . THR A 1 205 ? 1.995 -18.042 -8.279 1.00 84.62 205 THR A C 1
ATOM 1659 O O . THR A 1 205 ? 1.982 -17.716 -9.466 1.00 84.62 205 THR A O 1
ATOM 1662 N N . TRP A 1 206 ? 3.060 -17.888 -7.494 1.00 85.94 206 TRP A N 1
ATOM 1663 C CA . TRP A 1 206 ? 4.308 -17.272 -7.931 1.00 85.94 206 TRP A CA 1
ATOM 1664 C C . TRP A 1 206 ? 5.469 -18.253 -7.904 1.00 85.94 206 TRP A C 1
ATOM 1666 O O . TRP A 1 206 ? 5.555 -19.121 -7.037 1.00 85.94 206 TRP A O 1
ATOM 1676 N N . ARG A 1 207 ? 6.414 -18.045 -8.816 1.00 87.31 207 ARG A N 1
ATOM 1677 C CA . ARG A 1 207 ? 7.753 -18.626 -8.793 1.00 87.31 207 ARG A CA 1
ATOM 1678 C C . ARG A 1 207 ? 8.773 -17.528 -8.485 1.00 87.31 207 ARG A C 1
ATOM 1680 O O . ARG A 1 207 ? 8.593 -16.401 -8.953 1.00 87.31 207 ARG A O 1
ATOM 1687 N N . PRO A 1 208 ? 9.817 -17.823 -7.698 1.00 86.44 208 PRO A N 1
ATOM 1688 C CA . PRO A 1 208 ? 10.870 -16.854 -7.433 1.00 86.44 208 PRO A CA 1
ATOM 1689 C C . PRO A 1 208 ? 11.640 -16.563 -8.723 1.00 86.44 208 PRO A C 1
ATOM 1691 O O . PRO A 1 208 ? 12.101 -17.485 -9.390 1.00 86.44 208 PRO A O 1
ATOM 1694 N N . GLY A 1 209 ? 11.764 -15.283 -9.070 1.00 83.88 209 GLY A N 1
ATOM 1695 C CA . GLY A 1 209 ? 12.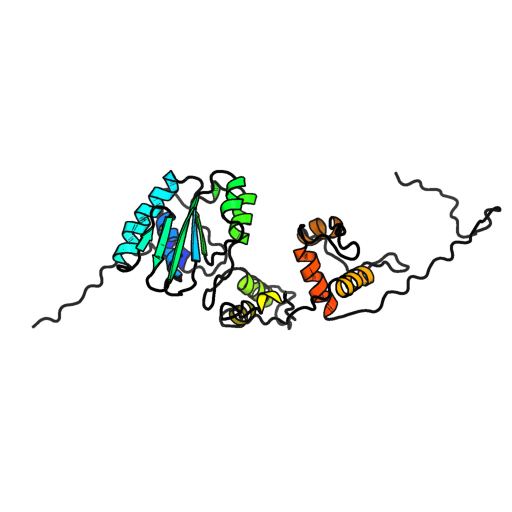554 -14.840 -10.213 1.00 83.88 209 GLY A CA 1
ATOM 1696 C C . GLY A 1 209 ? 14.056 -14.954 -9.965 1.00 83.88 209 GLY A C 1
ATOM 1697 O O . GLY A 1 209 ? 14.533 -14.799 -8.839 1.00 83.88 209 GLY A O 1
ATOM 1698 N N . ASP A 1 210 ? 14.818 -15.187 -11.033 1.00 84.62 210 ASP A N 1
ATOM 1699 C CA . ASP A 1 210 ? 16.279 -15.196 -10.971 1.00 84.62 210 ASP A CA 1
ATOM 1700 C C . ASP A 1 210 ? 16.824 -13.776 -10.714 1.00 84.62 210 ASP A C 1
ATOM 1702 O O . ASP A 1 210 ? 16.692 -12.855 -11.528 1.00 84.62 210 ASP A O 1
ATOM 1706 N N . HIS A 1 211 ? 17.465 -13.595 -9.557 1.00 81.75 211 HIS A N 1
ATOM 1707 C CA . HIS A 1 211 ? 18.004 -12.310 -9.117 1.00 81.75 211 HIS A CA 1
ATOM 1708 C C . HIS A 1 211 ? 19.414 -12.005 -9.657 1.00 81.75 211 HIS A C 1
ATOM 1710 O O . HIS A 1 211 ? 20.031 -11.021 -9.250 1.00 81.75 211 HIS A O 1
ATOM 1716 N N . THR A 1 212 ? 19.941 -12.792 -10.600 1.00 85.00 212 THR A N 1
ATOM 1717 C CA . THR A 1 212 ? 21.227 -12.506 -11.254 1.00 85.00 212 THR A CA 1
ATOM 1718 C C . THR A 1 212 ? 21.127 -11.270 -12.162 1.00 85.00 212 THR A C 1
ATOM 1720 O O . THR A 1 212 ? 20.707 -11.312 -13.322 1.00 85.00 212 THR A O 1
ATOM 1723 N N . ARG A 1 213 ? 21.517 -10.113 -11.610 1.00 83.19 213 ARG A N 1
ATOM 1724 C CA . ARG A 1 213 ? 21.331 -8.790 -12.235 1.00 83.19 213 ARG A CA 1
ATOM 1725 C C . ARG A 1 213 ? 22.034 -8.656 -13.584 1.00 83.19 213 ARG A C 1
ATOM 1727 O O . ARG A 1 213 ? 21.385 -8.311 -14.568 1.00 83.19 213 ARG A O 1
ATOM 1734 N N . ILE A 1 214 ? 23.313 -9.029 -13.669 1.00 85.75 214 ILE A N 1
ATOM 1735 C CA . ILE A 1 214 ? 24.108 -8.914 -14.906 1.00 85.75 214 ILE A CA 1
ATOM 1736 C C . ILE A 1 214 ? 23.556 -9.817 -16.019 1.00 85.75 214 ILE A C 1
ATOM 1738 O O . ILE A 1 214 ? 23.391 -9.376 -17.156 1.00 85.75 214 ILE A O 1
ATOM 1742 N N . ALA A 1 215 ? 23.228 -11.072 -15.704 1.00 85.81 215 ALA A N 1
ATOM 1743 C CA . ALA A 1 215 ? 22.680 -12.004 -16.688 1.00 85.81 215 ALA A CA 1
ATOM 1744 C C . ALA A 1 215 ? 21.329 -11.512 -17.224 1.00 85.81 215 ALA A C 1
ATOM 1746 O O . ALA A 1 215 ? 21.107 -11.472 -18.436 1.00 85.81 215 ALA A O 1
ATOM 1747 N N . GLY A 1 216 ? 20.458 -11.041 -16.333 1.00 87.31 216 GLY A N 1
ATOM 1748 C CA . GLY A 1 216 ? 19.172 -10.490 -16.728 1.00 87.31 216 GLY A CA 1
ATOM 1749 C C . GLY A 1 216 ? 19.279 -9.182 -17.518 1.00 87.31 216 GLY A C 1
ATOM 1750 O O . GLY A 1 216 ? 18.554 -8.997 -18.496 1.00 87.31 216 GLY A O 1
ATOM 1751 N N . LYS A 1 217 ? 20.228 -8.306 -17.169 1.00 89.19 217 LYS A N 1
ATOM 1752 C CA . LYS A 1 217 ? 20.559 -7.117 -17.963 1.00 89.19 217 LYS A CA 1
ATOM 1753 C C . LYS A 1 217 ? 20.908 -7.513 -19.395 1.00 89.19 217 LYS A C 1
ATOM 1755 O O . LYS A 1 217 ? 20.361 -6.964 -20.349 1.00 89.19 217 LYS A O 1
ATOM 1760 N N . MET A 1 218 ? 21.769 -8.517 -19.561 1.00 89.69 218 MET A N 1
ATOM 1761 C CA . MET A 1 218 ? 22.137 -9.031 -20.882 1.00 89.69 218 MET A CA 1
ATOM 1762 C C . MET A 1 218 ? 20.930 -9.561 -21.663 1.00 89.69 218 MET A C 1
ATOM 1764 O O . MET A 1 218 ? 20.814 -9.274 -22.853 1.00 89.69 218 MET A O 1
ATOM 1768 N N . GLN A 1 219 ? 19.981 -10.236 -21.009 1.00 91.81 219 GLN A N 1
ATOM 1769 C CA . GLN A 1 219 ? 18.745 -10.693 -21.658 1.00 91.81 219 GLN A CA 1
ATOM 1770 C C . GLN A 1 219 ? 17.871 -9.550 -22.198 1.00 91.81 219 GLN A C 1
ATOM 1772 O O . GLN A 1 219 ? 17.245 -9.715 -23.252 1.00 91.81 219 GLN A O 1
ATOM 1777 N N . LEU A 1 220 ? 17.855 -8.398 -21.520 1.00 89.19 220 LEU A N 1
ATOM 1778 C CA . LEU A 1 220 ? 17.242 -7.155 -22.004 1.00 89.19 220 LEU A CA 1
ATOM 1779 C C . LEU A 1 220 ? 17.982 -6.633 -23.245 1.00 89.19 220 LEU A C 1
ATOM 1781 O O . LEU A 1 220 ? 17.368 -6.439 -24.298 1.00 89.19 220 LEU A O 1
ATOM 1785 N N . HIS A 1 221 ? 19.308 -6.485 -23.162 1.00 88.94 221 HIS A N 1
ATOM 1786 C CA . HIS A 1 221 ? 20.124 -5.996 -24.279 1.00 88.94 221 HIS A CA 1
ATOM 1787 C C . HIS A 1 221 ? 20.015 -6.881 -25.526 1.00 88.94 221 HIS A C 1
ATOM 1789 O O . HIS A 1 221 ? 19.886 -6.361 -26.632 1.00 88.94 221 HIS A O 1
ATOM 1795 N N . TYR A 1 222 ? 20.010 -8.207 -25.376 1.00 90.94 222 TYR A N 1
ATOM 1796 C CA . TYR A 1 222 ? 19.915 -9.126 -26.515 1.00 90.94 222 TYR A CA 1
ATOM 1797 C C . TYR A 1 222 ? 18.604 -8.985 -27.286 1.00 90.94 222 TYR A C 1
ATOM 1799 O O . TYR A 1 222 ? 18.587 -9.203 -28.496 1.00 90.94 222 TYR A O 1
ATOM 1807 N N . ARG A 1 223 ? 17.515 -8.596 -26.614 1.00 90.81 223 ARG A N 1
ATOM 1808 C CA . ARG A 1 223 ? 16.208 -8.427 -27.259 1.00 90.81 223 ARG A CA 1
ATOM 1809 C C . ARG A 1 223 ? 15.950 -7.022 -27.771 1.00 90.81 223 ARG A C 1
ATOM 1811 O O . ARG A 1 223 ? 15.173 -6.868 -28.711 1.00 90.81 223 ARG A O 1
ATOM 1818 N N . LEU A 1 224 ? 16.584 -6.021 -27.169 1.00 88.25 224 LEU A N 1
ATOM 1819 C CA . LEU A 1 224 ? 16.564 -4.644 -27.660 1.00 88.25 224 LEU A CA 1
ATOM 1820 C C . LEU A 1 224 ? 17.542 -4.429 -28.825 1.00 88.25 224 LEU A C 1
ATOM 1822 O O . LEU A 1 224 ? 17.424 -3.441 -29.542 1.00 88.25 224 LEU A O 1
ATOM 1826 N N . ALA A 1 225 ? 18.479 -5.355 -29.051 1.00 86.56 225 ALA A N 1
ATOM 1827 C CA . ALA A 1 225 ? 19.359 -5.328 -30.211 1.00 86.56 225 ALA A CA 1
ATOM 1828 C C . ALA A 1 225 ? 18.568 -5.446 -31.531 1.00 86.56 225 ALA A C 1
ATOM 1830 O O . ALA A 1 225 ? 17.813 -6.400 -31.753 1.00 86.56 225 ALA A O 1
ATOM 1831 N N . PHE A 1 226 ? 18.786 -4.479 -32.422 1.00 85.00 226 PHE A N 1
ATOM 1832 C CA . PHE A 1 226 ? 18.171 -4.420 -33.747 1.00 85.00 226 PHE A CA 1
ATOM 1833 C C . PHE A 1 226 ? 18.704 -5.517 -34.689 1.00 85.00 226 PHE A C 1
ATOM 1835 O O . PHE A 1 226 ? 19.876 -5.892 -34.617 1.00 85.00 226 PHE A O 1
ATOM 1842 N N . ASP A 1 227 ? 17.853 -6.032 -35.584 1.00 80.12 227 ASP A N 1
ATOM 1843 C CA . ASP A 1 227 ? 18.300 -6.815 -36.750 1.00 80.12 227 ASP A CA 1
ATOM 1844 C C . ASP A 1 227 ? 18.771 -5.963 -37.925 1.00 80.12 227 ASP A C 1
ATOM 1846 O O . ASP A 1 227 ? 18.782 -4.736 -37.876 1.00 80.12 227 ASP A O 1
ATOM 1850 N N . ALA A 1 228 ? 19.151 -6.661 -39.000 1.00 77.50 228 ALA A N 1
ATOM 1851 C CA . ALA A 1 228 ? 19.405 -6.110 -40.320 1.00 77.50 228 ALA A CA 1
ATOM 1852 C C . ALA A 1 228 ? 18.246 -5.243 -40.843 1.00 77.50 228 ALA A C 1
ATOM 1854 O O . ALA A 1 228 ? 18.491 -4.288 -41.571 1.00 77.50 228 ALA A O 1
ATOM 1855 N N . GLU A 1 229 ? 17.001 -5.531 -40.455 1.00 80.44 229 GLU A N 1
ATOM 1856 C CA . GLU A 1 229 ? 15.825 -4.734 -40.811 1.00 80.44 229 GLU A CA 1
ATOM 1857 C C . GLU A 1 229 ? 15.545 -3.596 -39.812 1.00 80.44 229 GLU A C 1
ATOM 1859 O O . GLU A 1 229 ? 14.537 -2.897 -39.938 1.00 80.44 229 GLU A O 1
ATOM 1864 N N . GLY A 1 230 ? 16.416 -3.391 -38.820 1.00 79.81 230 GLY A N 1
ATOM 1865 C CA . GLY A 1 230 ? 16.293 -2.326 -37.829 1.00 79.81 230 GLY A CA 1
ATOM 1866 C C . GLY A 1 230 ? 15.205 -2.567 -36.781 1.00 79.81 230 GLY A C 1
ATOM 1867 O O . GLY A 1 230 ? 14.719 -1.608 -36.183 1.00 79.81 230 GLY A O 1
ATOM 1868 N N . ARG A 1 231 ? 14.786 -3.818 -36.547 1.00 79.88 231 ARG A N 1
ATOM 1869 C CA . ARG A 1 231 ? 13.722 -4.174 -35.595 1.00 79.88 231 ARG A CA 1
ATOM 1870 C C . ARG A 1 231 ? 14.264 -4.950 -34.385 1.00 79.88 231 ARG A C 1
ATOM 1872 O O . ARG A 1 231 ? 15.009 -5.920 -34.552 1.00 79.88 231 ARG A O 1
ATOM 1879 N N . PRO A 1 232 ? 13.902 -4.551 -33.152 1.00 88.06 232 PRO A N 1
ATOM 1880 C CA . PRO A 1 232 ? 14.220 -5.320 -31.957 1.00 88.06 232 PRO A CA 1
ATOM 1881 C C . PRO A 1 232 ? 13.235 -6.485 -31.789 1.00 88.06 232 PRO A C 1
ATOM 1883 O O . PRO A 1 232 ? 12.109 -6.446 -32.290 1.00 88.06 232 PRO A O 1
ATOM 1886 N N . MET A 1 233 ? 13.650 -7.515 -31.051 1.00 86.88 233 MET A N 1
ATOM 1887 C CA . MET A 1 233 ? 12.778 -8.633 -30.677 1.00 86.88 233 MET A CA 1
ATOM 1888 C C . MET A 1 233 ? 11.783 -8.223 -29.587 1.00 86.88 233 MET A C 1
ATOM 1890 O O . MET A 1 233 ? 10.624 -8.627 -29.622 1.00 86.88 233 MET A O 1
ATOM 1894 N N . PHE A 1 234 ? 12.235 -7.433 -28.611 1.00 88.69 234 PHE A N 1
ATOM 1895 C CA . PHE A 1 234 ? 11.370 -6.911 -27.561 1.00 88.69 234 PHE A CA 1
ATOM 1896 C C . PHE A 1 234 ? 10.716 -5.616 -28.032 1.00 88.69 234 PHE A C 1
ATOM 1898 O O . PHE A 1 234 ? 11.400 -4.649 -28.367 1.00 88.69 234 PHE A O 1
ATOM 1905 N N . GLN A 1 235 ? 9.387 -5.614 -28.060 1.00 87.56 235 GLN A N 1
ATOM 1906 C CA . GLN A 1 235 ? 8.576 -4.482 -28.484 1.00 87.56 235 GLN A CA 1
ATOM 1907 C C . GLN A 1 235 ? 7.662 -4.058 -27.341 1.00 87.56 235 GLN A C 1
ATOM 1909 O O . GLN A 1 235 ? 7.104 -4.894 -26.631 1.00 87.56 235 GLN A O 1
ATOM 1914 N N . VAL A 1 236 ? 7.515 -2.749 -27.174 1.00 85.75 236 VAL A N 1
ATOM 1915 C CA . VAL A 1 236 ? 6.731 -2.140 -26.101 1.00 85.75 236 VAL A CA 1
ATOM 1916 C C . VAL A 1 236 ? 5.642 -1.297 -26.742 1.00 85.75 236 VAL A C 1
ATOM 1918 O O . VAL A 1 236 ? 5.933 -0.460 -27.594 1.00 85.75 236 VAL A O 1
ATOM 1921 N N . PHE A 1 237 ? 4.391 -1.528 -26.347 1.00 85.31 237 PHE A N 1
ATOM 1922 C CA . PHE A 1 237 ? 3.265 -0.719 -26.806 1.00 85.31 237 PHE A CA 1
ATOM 1923 C C . PHE A 1 237 ? 3.372 0.711 -26.266 1.00 85.31 237 PHE A C 1
ATOM 1925 O O . PHE A 1 237 ? 3.820 0.931 -25.140 1.00 85.31 237 PHE A O 1
ATOM 1932 N N . ASP A 1 238 ? 2.902 1.683 -27.042 1.00 83.62 238 ASP A N 1
ATOM 1933 C CA . ASP A 1 238 ? 2.865 3.103 -26.665 1.00 83.62 238 ASP A CA 1
ATOM 1934 C C . ASP A 1 238 ? 2.005 3.383 -25.414 1.00 83.62 238 ASP A C 1
ATOM 1936 O O . ASP A 1 238 ? 2.201 4.376 -24.711 1.00 83.62 238 ASP A O 1
ATOM 1940 N N . THR A 1 239 ? 1.099 2.466 -25.070 1.00 79.88 239 THR A N 1
ATOM 1941 C CA . THR A 1 239 ? 0.296 2.499 -23.845 1.00 79.88 239 THR A CA 1
ATOM 1942 C C . THR A 1 239 ? 1.071 2.117 -22.578 1.00 79.88 239 THR A C 1
ATOM 1944 O O . THR A 1 239 ? 0.583 2.375 -21.475 1.00 79.88 239 THR A O 1
ATOM 1947 N N . CYS A 1 240 ? 2.275 1.542 -22.681 1.00 78.81 240 CYS A N 1
ATOM 1948 C CA . CYS A 1 240 ? 3.101 1.127 -21.538 1.00 78.81 240 CYS A CA 1
ATOM 1949 C C . CYS A 1 240 ? 3.836 2.316 -20.890 1.00 78.81 240 CYS A C 1
ATOM 1951 O O . CYS A 1 240 ? 5.065 2.401 -20.890 1.00 78.81 240 CYS A O 1
ATOM 1953 N N . ARG A 1 241 ? 3.072 3.244 -20.303 1.00 83.88 241 ARG A N 1
ATOM 1954 C CA . ARG A 1 241 ? 3.571 4.536 -19.790 1.00 83.88 241 ARG A CA 1
ATOM 1955 C C . ARG A 1 241 ? 4.708 4.413 -18.775 1.00 83.88 241 ARG A C 1
ATOM 1957 O O . ARG A 1 241 ? 5.645 5.204 -18.822 1.00 83.88 241 ARG A O 1
ATOM 1964 N N . HIS A 1 242 ? 4.619 3.449 -17.855 1.00 80.00 242 HIS A N 1
ATOM 1965 C CA . HIS A 1 242 ? 5.638 3.261 -16.820 1.00 80.00 242 HIS A CA 1
ATOM 1966 C C . HIS A 1 242 ? 6.958 2.795 -17.425 1.00 80.00 242 HIS A C 1
ATOM 1968 O O . HIS A 1 242 ? 7.972 3.430 -17.176 1.00 80.00 242 HIS A O 1
ATOM 1974 N N . PHE A 1 243 ? 6.925 1.791 -18.305 1.00 86.88 243 PHE A N 1
ATOM 1975 C CA . PHE A 1 243 ? 8.113 1.318 -19.014 1.00 86.88 243 PHE A CA 1
ATOM 1976 C C . PHE A 1 243 ? 8.774 2.439 -19.828 1.00 86.88 243 PHE A C 1
ATOM 1978 O O . PHE A 1 243 ? 9.978 2.652 -19.719 1.00 86.88 243 PHE A O 1
ATOM 1985 N N . ILE A 1 244 ? 7.986 3.193 -20.603 1.00 87.94 244 ILE A N 1
ATOM 1986 C CA . ILE A 1 244 ? 8.489 4.271 -21.471 1.00 87.94 244 ILE A CA 1
ATOM 1987 C C . ILE A 1 244 ? 9.120 5.411 -20.658 1.00 87.94 244 ILE A C 1
ATOM 1989 O O . ILE A 1 244 ? 10.091 6.014 -21.104 1.00 87.94 244 ILE A O 1
ATOM 1993 N N . ARG A 1 245 ? 8.591 5.718 -19.467 1.00 87.38 245 ARG A N 1
ATOM 1994 C CA . ARG A 1 245 ? 9.142 6.770 -18.602 1.00 87.38 245 ARG A CA 1
ATOM 1995 C C . ARG A 1 245 ? 10.379 6.317 -17.828 1.00 87.38 245 ARG A C 1
ATOM 1997 O O . ARG A 1 245 ? 11.239 7.153 -17.571 1.00 87.38 245 ARG A O 1
ATOM 2004 N N . THR A 1 246 ? 10.451 5.062 -17.389 1.00 87.81 246 THR A N 1
ATOM 2005 C CA . THR A 1 246 ? 11.511 4.620 -16.467 1.00 87.81 246 THR A CA 1
ATOM 2006 C C . THR A 1 246 ? 12.714 4.059 -17.205 1.00 87.81 246 THR A C 1
ATOM 2008 O O . THR A 1 246 ? 13.818 4.553 -17.012 1.00 87.81 246 THR A O 1
ATOM 2011 N N . ILE A 1 247 ? 12.510 3.090 -18.100 1.00 89.12 247 ILE A N 1
ATOM 2012 C CA . ILE A 1 247 ? 13.599 2.313 -18.706 1.00 89.12 247 ILE A CA 1
ATOM 2013 C C . ILE A 1 247 ? 14.608 3.182 -19.475 1.00 89.12 247 ILE A C 1
ATOM 2015 O O . ILE A 1 247 ? 15.804 2.994 -19.261 1.00 89.12 247 ILE A O 1
ATOM 2019 N N . PRO A 1 248 ? 14.198 4.158 -20.313 1.00 88.44 248 PRO A N 1
ATOM 2020 C CA . PRO A 1 248 ? 15.154 5.010 -21.025 1.00 88.44 248 PRO A CA 1
ATOM 2021 C C . PRO A 1 248 ? 15.956 5.956 -20.123 1.00 88.44 248 PRO A C 1
ATOM 2023 O O . PRO A 1 248 ? 16.981 6.469 -20.558 1.00 88.44 248 PRO A O 1
ATOM 2026 N N . ASN A 1 249 ? 15.478 6.211 -18.902 1.00 88.00 249 ASN A N 1
ATOM 2027 C CA . ASN A 1 249 ? 16.088 7.150 -17.961 1.00 88.00 249 ASN A CA 1
ATOM 2028 C C . ASN A 1 249 ? 16.992 6.466 -16.925 1.00 88.00 249 ASN A C 1
ATOM 2030 O O . ASN A 1 249 ? 17.584 7.160 -16.103 1.00 88.00 249 ASN A O 1
ATOM 2034 N N . LEU A 1 250 ? 17.099 5.133 -16.941 1.00 87.50 250 LEU A N 1
ATOM 2035 C CA . LEU A 1 250 ? 17.986 4.405 -16.036 1.00 87.50 250 LEU A CA 1
ATOM 2036 C C . LEU A 1 250 ? 19.445 4.739 -16.344 1.00 87.50 250 LEU A C 1
ATOM 2038 O O . LEU A 1 250 ? 19.873 4.690 -17.499 1.00 87.50 250 LEU A O 1
ATOM 2042 N N . VAL A 1 251 ? 20.215 5.028 -15.298 1.00 88.88 251 VAL A N 1
ATOM 2043 C CA . VAL A 1 251 ? 21.663 5.229 -15.404 1.00 88.88 251 VAL A CA 1
ATOM 2044 C C . VAL A 1 251 ? 22.424 4.113 -14.701 1.00 88.88 251 VAL A C 1
ATOM 2046 O O . VAL A 1 251 ? 21.871 3.365 -13.895 1.00 88.88 251 VAL A O 1
ATOM 2049 N N . TYR A 1 252 ? 23.697 3.987 -15.057 1.00 87.94 252 TYR A N 1
ATOM 2050 C CA . TYR A 1 252 ? 24.617 3.055 -14.421 1.00 87.94 252 TYR A CA 1
ATOM 2051 C C . TYR A 1 252 ? 24.949 3.506 -12.999 1.00 87.94 252 TYR A C 1
ATOM 2053 O O . TYR A 1 252 ? 25.012 4.705 -12.730 1.00 87.94 252 TYR A O 1
ATOM 2061 N N . ASP A 1 253 ? 25.180 2.544 -12.114 1.00 87.75 253 ASP A N 1
ATOM 2062 C CA . ASP A 1 253 ? 25.624 2.815 -10.750 1.00 87.75 253 ASP A CA 1
ATOM 2063 C C . ASP A 1 253 ? 27.071 3.344 -10.750 1.00 87.75 253 ASP A C 1
ATOM 2065 O O . ASP A 1 253 ? 27.937 2.830 -11.462 1.00 87.75 253 ASP A O 1
ATOM 2069 N N . GLU A 1 254 ? 27.349 4.385 -9.958 1.00 86.56 254 GLU A N 1
ATOM 2070 C CA . GLU A 1 254 ? 28.679 5.013 -9.902 1.00 86.56 254 GLU A CA 1
ATOM 2071 C C . GLU A 1 254 ? 29.747 4.096 -9.286 1.00 86.56 254 GLU A C 1
ATOM 2073 O O . GLU A 1 254 ? 30.927 4.194 -9.625 1.00 86.56 254 GLU A O 1
ATOM 2078 N N . SER A 1 255 ? 29.343 3.208 -8.374 1.00 85.94 255 SER A N 1
ATOM 2079 C CA . SER A 1 255 ? 30.230 2.271 -7.680 1.00 85.94 255 SER A CA 1
ATOM 2080 C C . SER A 1 255 ? 30.288 0.913 -8.381 1.00 85.94 255 SER A C 1
ATOM 2082 O O . SER A 1 255 ? 31.352 0.299 -8.455 1.00 85.94 255 SER A O 1
ATOM 2084 N N . ASN A 1 256 ? 29.159 0.441 -8.912 1.00 84.19 256 ASN A N 1
ATOM 2085 C CA . ASN A 1 256 ? 29.036 -0.802 -9.666 1.00 84.19 256 ASN A CA 1
ATOM 2086 C C . ASN A 1 256 ? 28.638 -0.524 -11.121 1.00 84.19 256 ASN A C 1
ATOM 2088 O O . ASN A 1 256 ? 27.515 -0.786 -11.542 1.00 84.19 256 ASN A O 1
ATOM 2092 N N . VAL A 1 257 ? 29.601 -0.045 -11.906 1.00 84.06 257 VAL A N 1
ATOM 2093 C CA . VAL A 1 257 ? 29.404 0.412 -13.294 1.00 84.06 257 VAL A CA 1
ATOM 2094 C C . VAL A 1 257 ? 28.826 -0.637 -14.255 1.00 84.06 257 VAL A C 1
ATOM 2096 O O . VAL A 1 257 ? 28.376 -0.295 -15.346 1.00 84.06 257 VAL A O 1
ATOM 2099 N N . GLU A 1 258 ? 28.827 -1.917 -13.879 1.00 80.25 258 GLU A N 1
ATOM 2100 C CA . GLU A 1 258 ? 28.235 -3.002 -14.670 1.00 80.25 258 GLU A CA 1
ATOM 2101 C C . GLU A 1 258 ? 26.720 -3.146 -14.460 1.00 80.25 258 GLU A C 1
ATOM 2103 O O . GLU A 1 258 ? 26.048 -3.832 -15.238 1.00 80.25 258 GLU A O 1
ATOM 2108 N N . ASP A 1 259 ? 26.156 -2.482 -13.455 1.00 82.69 259 ASP A N 1
ATOM 2109 C CA . ASP A 1 259 ? 24.739 -2.515 -13.103 1.00 82.69 259 ASP A CA 1
ATOM 2110 C C . ASP A 1 259 ? 24.111 -1.115 -13.163 1.00 82.69 259 ASP A C 1
ATOM 2112 O O . ASP A 1 259 ? 24.785 -0.111 -13.399 1.00 82.69 259 ASP A O 1
ATOM 2116 N N . ILE A 1 260 ? 22.791 -1.062 -13.024 1.00 84.94 260 ILE A N 1
ATOM 2117 C CA . ILE A 1 260 ? 22.031 0.183 -12.926 1.00 84.94 260 ILE A CA 1
ATOM 2118 C C . ILE A 1 260 ? 21.990 0.699 -11.484 1.00 84.94 260 ILE A C 1
ATOM 2120 O O . ILE A 1 260 ? 22.049 -0.083 -10.534 1.00 84.94 260 ILE A O 1
ATOM 2124 N N . ASP A 1 261 ? 21.820 2.008 -11.333 1.00 85.88 261 ASP A N 1
ATOM 2125 C CA . ASP A 1 261 ? 21.617 2.652 -10.038 1.00 85.88 261 ASP A CA 1
ATOM 2126 C C . ASP A 1 261 ? 20.248 2.273 -9.441 1.00 85.88 261 ASP A C 1
ATOM 2128 O O . ASP A 1 261 ? 19.186 2.691 -9.911 1.00 85.88 261 ASP A O 1
ATOM 2132 N N . THR A 1 262 ? 20.294 1.481 -8.370 1.00 80.88 262 THR A N 1
ATOM 2133 C CA . THR A 1 262 ? 19.116 0.967 -7.643 1.00 80.88 262 THR A CA 1
ATOM 2134 C C . THR A 1 262 ? 18.457 1.993 -6.720 1.00 80.88 262 THR A C 1
ATOM 2136 O O . THR A 1 262 ? 17.415 1.720 -6.125 1.00 80.88 262 THR A O 1
ATOM 2139 N N . THR A 1 263 ? 19.036 3.188 -6.567 1.00 82.56 263 THR A N 1
ATOM 2140 C CA . THR A 1 263 ? 18.407 4.273 -5.798 1.00 82.56 263 THR A CA 1
ATOM 2141 C C . THR A 1 263 ? 17.266 4.945 -6.571 1.00 82.56 263 THR A C 1
ATOM 2143 O O . THR A 1 263 ? 16.446 5.655 -5.979 1.00 82.56 263 THR A O 1
ATOM 2146 N N . GLN A 1 264 ? 17.188 4.698 -7.882 1.00 82.62 264 GLN A N 1
ATOM 2147 C CA . GLN A 1 264 ? 16.164 5.213 -8.785 1.00 82.62 264 GLN A CA 1
ATOM 2148 C C . GLN A 1 264 ? 14.984 4.243 -8.944 1.00 82.62 264 GLN A C 1
ATOM 2150 O O . GLN A 1 264 ? 14.945 3.156 -8.379 1.00 82.62 264 GLN A O 1
ATOM 2155 N N . GLU A 1 265 ? 13.966 4.658 -9.699 1.00 81.19 265 GLU A N 1
ATOM 2156 C CA . GLU A 1 265 ? 12.786 3.834 -9.977 1.00 81.19 265 GLU A CA 1
ATOM 2157 C C . GLU A 1 265 ? 13.123 2.693 -10.961 1.00 81.19 265 GLU A C 1
ATOM 2159 O O . GLU A 1 265 ? 12.950 2.835 -12.173 1.00 81.19 265 GLU A O 1
ATOM 2164 N N . ASP A 1 266 ? 13.571 1.550 -10.437 1.00 83.81 266 ASP A N 1
ATOM 2165 C CA . ASP A 1 266 ? 14.030 0.384 -11.207 1.00 83.81 266 ASP A CA 1
ATOM 2166 C C . ASP A 1 266 ? 13.057 -0.812 -11.209 1.00 83.81 266 ASP A C 1
ATOM 2168 O O . ASP A 1 266 ? 13.293 -1.819 -11.871 1.00 83.81 266 ASP A O 1
ATOM 2172 N N . HIS A 1 267 ? 11.911 -0.705 -10.538 1.00 82.69 267 HIS A N 1
ATOM 2173 C CA . HIS A 1 267 ? 10.988 -1.833 -10.360 1.00 82.69 267 HIS A CA 1
ATOM 2174 C C . HIS A 1 267 ? 10.502 -2.464 -11.677 1.00 82.69 267 HIS A C 1
ATOM 2176 O O . HIS A 1 267 ? 10.412 -3.684 -11.775 1.00 82.69 267 HIS A O 1
ATOM 2182 N N . ILE A 1 268 ? 10.227 -1.652 -12.707 1.00 85.12 268 ILE A N 1
ATOM 2183 C CA . ILE A 1 268 ? 9.833 -2.155 -14.038 1.00 85.12 268 ILE A CA 1
ATOM 2184 C C . ILE A 1 268 ? 10.997 -2.877 -14.727 1.00 85.12 268 ILE A C 1
ATOM 2186 O O . ILE A 1 268 ? 10.784 -3.848 -15.454 1.00 85.12 268 ILE A O 1
ATOM 2190 N N . TYR A 1 269 ? 12.225 -2.405 -14.507 1.00 88.44 269 TYR A N 1
ATOM 2191 C CA . TYR A 1 269 ? 13.420 -3.057 -15.025 1.00 88.44 269 TYR A CA 1
ATOM 2192 C C . TYR A 1 269 ? 13.598 -4.430 -14.388 1.00 88.44 269 TYR A C 1
ATOM 2194 O O . TYR A 1 269 ? 13.761 -5.408 -15.116 1.00 88.44 269 TYR A O 1
ATOM 2202 N N . ASP A 1 270 ? 13.482 -4.522 -13.063 1.00 84.19 270 ASP A N 1
ATOM 2203 C CA . ASP A 1 270 ? 13.571 -5.794 -12.350 1.00 84.19 270 ASP A CA 1
ATOM 2204 C C . ASP A 1 270 ? 12.444 -6.759 -12.739 1.00 84.19 270 ASP A C 1
ATOM 2206 O O . ASP A 1 270 ? 12.726 -7.914 -13.060 1.00 84.19 270 ASP A O 1
ATOM 2210 N N . GLU A 1 271 ? 11.197 -6.287 -12.828 1.00 84.56 271 GLU A N 1
ATOM 2211 C CA . GLU A 1 271 ? 10.057 -7.090 -13.292 1.00 84.56 271 GLU A CA 1
ATOM 2212 C C . GLU A 1 271 ? 10.311 -7.685 -14.683 1.00 84.56 271 GLU A C 1
ATOM 2214 O O . GLU A 1 271 ? 10.200 -8.897 -14.886 1.00 84.56 271 GLU A O 1
ATOM 2219 N N . CYS A 1 272 ? 10.712 -6.848 -15.644 1.00 87.81 272 CYS A N 1
ATOM 2220 C CA . CYS A 1 272 ? 10.997 -7.309 -16.999 1.00 87.81 272 CYS A CA 1
ATOM 2221 C C . CYS A 1 272 ? 12.152 -8.305 -17.007 1.00 87.81 272 CYS A C 1
ATOM 2223 O O . CYS A 1 272 ? 12.092 -9.330 -17.683 1.00 87.81 272 CYS A O 1
ATOM 2225 N N . ARG A 1 273 ? 13.195 -8.032 -16.226 1.00 90.56 273 ARG A N 1
ATOM 2226 C CA . ARG A 1 273 ? 14.369 -8.886 -16.119 1.00 90.56 273 ARG A CA 1
ATOM 2227 C C . ARG A 1 273 ? 14.006 -10.283 -15.617 1.00 90.56 273 ARG A C 1
ATOM 2229 O O . ARG A 1 273 ? 14.435 -11.255 -16.234 1.00 90.56 273 ARG A O 1
ATOM 2236 N N . TYR A 1 274 ? 13.172 -10.392 -14.583 1.00 88.62 274 TYR A N 1
ATOM 2237 C CA . TYR A 1 274 ? 12.693 -11.683 -14.082 1.00 88.62 274 TYR A CA 1
ATOM 2238 C C . TYR A 1 274 ? 11.950 -12.485 -15.155 1.00 88.62 274 TYR A C 1
ATOM 2240 O O . TYR A 1 274 ? 12.233 -13.665 -15.344 1.00 88.62 274 TYR A O 1
ATOM 2248 N N . VAL A 1 275 ? 11.062 -11.840 -15.918 1.00 87.12 275 VAL A N 1
ATOM 2249 C CA . VAL A 1 275 ? 10.310 -12.504 -16.997 1.00 87.12 275 VAL A CA 1
ATOM 2250 C C . VAL A 1 275 ? 11.230 -12.975 -18.128 1.00 87.12 275 VAL A C 1
ATOM 2252 O O . VAL A 1 275 ? 11.068 -14.077 -18.654 1.00 87.12 275 VAL A O 1
ATOM 2255 N N . LEU A 1 276 ? 12.215 -12.162 -18.518 1.00 89.12 276 LEU A N 1
ATOM 2256 C CA . LEU A 1 276 ? 13.147 -12.525 -19.587 1.00 89.12 276 LEU A CA 1
ATOM 2257 C C . LEU A 1 276 ? 14.102 -13.655 -19.187 1.00 89.12 276 LEU A C 1
ATOM 2259 O O . LEU A 1 276 ? 14.532 -14.420 -20.054 1.00 89.12 276 LEU A O 1
ATOM 2263 N N . MET A 1 277 ? 14.420 -13.761 -17.897 1.00 89.38 277 MET A N 1
ATOM 2264 C CA . MET A 1 277 ? 15.293 -14.802 -17.357 1.00 89.38 277 MET A CA 1
ATOM 2265 C C . MET A 1 277 ? 14.650 -16.192 -17.341 1.00 89.38 277 MET A C 1
ATOM 2267 O O . MET A 1 277 ? 15.382 -17.171 -17.422 1.00 89.38 277 MET A O 1
ATOM 2271 N N . GLU A 1 278 ? 13.317 -16.308 -17.357 1.00 86.50 278 GLU A N 1
ATOM 2272 C CA . GLU A 1 278 ? 12.646 -17.610 -17.549 1.00 86.50 278 GLU A CA 1
ATOM 2273 C C . GLU A 1 278 ? 12.870 -18.192 -18.955 1.00 86.50 278 GLU A C 1
ATOM 2275 O O . GLU A 1 278 ? 12.699 -19.389 -19.175 1.00 86.50 278 GLU A O 1
ATOM 2280 N N . ASN A 1 279 ? 13.232 -17.352 -19.931 1.00 85.88 279 ASN A N 1
ATOM 2281 C CA . ASN A 1 279 ? 13.402 -17.753 -21.327 1.00 85.88 279 ASN A CA 1
ATOM 2282 C C . ASN A 1 279 ? 14.708 -17.181 -21.900 1.00 85.88 279 ASN A C 1
ATOM 2284 O O . ASN A 1 279 ? 14.659 -16.340 -22.800 1.00 85.88 279 ASN A O 1
ATOM 2288 N N . PRO A 1 280 ? 15.890 -17.577 -21.401 1.00 87.94 280 PRO A N 1
ATOM 2289 C CA . PRO A 1 280 ? 17.141 -16.966 -21.820 1.00 87.94 280 PRO A CA 1
ATOM 2290 C C . PRO A 1 280 ? 17.421 -17.238 -23.304 1.00 87.94 280 PRO A C 1
ATOM 2292 O O . PRO A 1 280 ? 17.291 -18.362 -23.787 1.00 87.94 280 PRO A O 1
ATOM 2295 N N . ILE A 1 281 ? 17.836 -16.202 -24.034 1.00 88.94 281 ILE A N 1
ATOM 2296 C CA . ILE A 1 281 ? 18.282 -16.306 -25.427 1.00 88.94 281 ILE A CA 1
ATOM 2297 C C . ILE A 1 281 ? 19.785 -16.093 -25.527 1.00 88.94 281 ILE A C 1
ATOM 2299 O O . ILE A 1 281 ? 20.401 -15.412 -24.700 1.00 88.94 281 ILE A O 1
ATOM 2303 N N . SER A 1 282 ? 20.368 -16.648 -26.584 1.00 86.06 282 SER A N 1
ATOM 2304 C CA . SER A 1 282 ? 21.731 -16.324 -26.988 1.00 86.06 282 SER A CA 1
ATOM 2305 C C . SER A 1 282 ? 21.802 -14.916 -27.600 1.00 86.06 282 SER A C 1
ATOM 2307 O O . SER A 1 282 ? 20.819 -14.457 -28.192 1.00 86.06 282 SER A O 1
ATOM 2309 N N . PRO A 1 283 ? 22.962 -14.237 -27.512 1.00 82.38 283 PRO A N 1
ATOM 2310 C CA . PRO A 1 283 ? 23.166 -12.948 -28.161 1.00 82.38 283 PRO A CA 1
ATOM 2311 C C . PRO A 1 283 ? 22.858 -13.025 -29.657 1.00 82.38 283 PRO A C 1
ATOM 2313 O O . PRO A 1 283 ? 23.297 -13.949 -30.351 1.00 82.38 283 PRO A O 1
ATOM 2316 N N . ARG A 1 284 ? 22.138 -12.027 -30.176 1.00 73.81 284 ARG A N 1
ATOM 2317 C CA . ARG A 1 284 ? 21.885 -11.924 -31.613 1.00 73.81 284 ARG A CA 1
ATOM 2318 C C . ARG A 1 284 ? 23.211 -11.667 -32.330 1.00 73.81 284 ARG A C 1
ATOM 2320 O O . ARG A 1 284 ? 23.972 -10.782 -31.941 1.00 73.81 284 ARG A O 1
ATOM 2327 N N . GLN A 1 285 ? 23.496 -12.431 -33.382 1.00 68.31 285 GLN A N 1
ATOM 2328 C CA . GLN A 1 285 ? 24.666 -12.172 -34.217 1.00 68.31 285 GLN A CA 1
ATOM 2329 C C . GLN A 1 285 ? 24.424 -10.896 -35.023 1.00 68.31 285 GLN A C 1
ATOM 2331 O O . GLN A 1 285 ? 23.765 -10.916 -36.061 1.00 68.31 285 GLN A O 1
ATOM 2336 N N . VAL A 1 286 ? 24.944 -9.771 -34.538 1.00 62.78 286 VAL A N 1
ATOM 2337 C CA . VAL A 1 286 ? 24.994 -8.542 -35.328 1.00 62.78 286 VAL A CA 1
ATOM 2338 C C . VAL A 1 286 ? 25.982 -8.796 -36.460 1.00 62.78 286 VAL A C 1
ATOM 2340 O O . VAL A 1 286 ? 27.178 -8.983 -36.215 1.00 62.78 286 VAL A O 1
ATOM 2343 N N . ARG A 1 287 ? 25.504 -8.826 -37.710 1.00 57.84 287 ARG A N 1
ATOM 2344 C CA . ARG A 1 287 ? 26.406 -8.727 -38.860 1.00 57.84 287 ARG A CA 1
ATOM 2345 C C . ARG A 1 287 ? 27.081 -7.367 -38.746 1.00 57.84 287 ARG A C 1
ATOM 2347 O O . ARG A 1 287 ? 26.458 -6.355 -39.037 1.00 57.8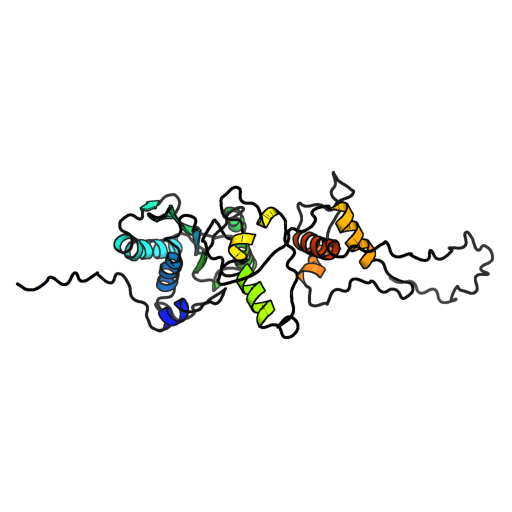4 287 ARG A O 1
ATOM 2354 N N . LYS A 1 288 ? 28.332 -7.335 -38.275 1.00 55.28 288 LYS A N 1
ATOM 2355 C CA . LYS A 1 288 ? 29.160 -6.134 -38.386 1.00 55.28 288 LYS A CA 1
ATOM 2356 C C . LYS A 1 288 ? 29.193 -5.789 -39.867 1.00 55.28 288 LYS A C 1
ATOM 2358 O O . LYS A 1 288 ? 29.739 -6.563 -40.654 1.00 55.28 288 LYS A O 1
ATOM 2363 N N . GLU A 1 289 ? 28.588 -4.670 -40.250 1.00 54.84 289 GLU A N 1
ATOM 2364 C CA . GLU A 1 289 ? 28.902 -4.093 -41.546 1.00 54.84 289 GLU A CA 1
ATOM 2365 C C . GLU A 1 289 ? 30.419 -3.919 -41.580 1.00 54.84 289 GLU A C 1
ATOM 2367 O O . GLU A 1 289 ? 31.022 -3.355 -40.662 1.00 54.84 289 GLU A O 1
ATOM 2372 N N . MET A 1 290 ? 31.059 -4.501 -42.592 1.00 48.66 290 MET A N 1
ATOM 2373 C CA . MET A 1 290 ? 32.468 -4.251 -42.846 1.00 48.66 290 MET A CA 1
ATOM 2374 C C . MET A 1 290 ? 32.589 -2.783 -43.231 1.00 48.66 290 MET A C 1
ATOM 2376 O O . MET A 1 290 ? 32.402 -2.420 -44.390 1.00 48.66 290 MET A O 1
ATOM 2380 N N . VAL A 1 291 ? 32.868 -1.941 -42.240 1.00 54.09 291 VAL A N 1
ATOM 2381 C CA . VAL A 1 291 ? 33.327 -0.578 -42.471 1.00 54.09 291 VAL A CA 1
ATOM 2382 C C . VAL A 1 291 ? 34.671 -0.721 -43.176 1.00 54.09 291 VAL A C 1
ATOM 2384 O O . VAL A 1 291 ? 35.660 -1.115 -42.551 1.00 54.09 291 VAL A O 1
ATOM 2387 N N . LEU A 1 292 ? 34.700 -0.484 -44.491 1.00 54.28 292 LEU A N 1
ATOM 2388 C CA . LEU A 1 292 ? 35.962 -0.341 -45.209 1.00 54.28 292 LEU A CA 1
ATOM 2389 C C . LEU A 1 292 ? 36.731 0.801 -44.540 1.00 54.28 292 LEU A C 1
ATOM 2391 O O . LEU A 1 292 ? 36.232 1.920 -44.420 1.00 54.28 292 LEU A O 1
ATOM 2395 N N . ARG A 1 293 ? 37.921 0.483 -44.026 1.00 53.56 293 ARG A N 1
ATOM 2396 C CA . ARG A 1 293 ? 38.847 1.484 -43.502 1.00 53.56 293 ARG A CA 1
ATOM 2397 C C . ARG A 1 293 ? 39.406 2.249 -44.691 1.00 53.56 293 ARG A C 1
ATOM 2399 O O . ARG A 1 293 ? 40.037 1.623 -45.530 1.00 53.56 293 ARG A O 1
ATOM 2406 N N . ASP A 1 294 ? 39.158 3.555 -44.690 1.00 56.66 294 ASP A N 1
ATOM 2407 C CA . ASP A 1 294 ? 39.577 4.538 -45.691 1.00 56.66 294 ASP A CA 1
ATOM 2408 C C . ASP A 1 294 ? 39.234 4.170 -47.143 1.00 56.66 294 ASP A C 1
ATOM 2410 O O . ASP A 1 294 ? 39.851 3.312 -47.768 1.00 56.66 294 ASP A O 1
ATOM 2414 N N . ASP A 1 295 ? 38.268 4.895 -47.705 1.00 59.22 295 ASP A N 1
ATOM 2415 C CA . ASP A 1 295 ? 38.004 4.931 -49.144 1.00 59.22 295 ASP A CA 1
ATOM 2416 C C . ASP A 1 295 ? 38.500 6.279 -49.700 1.00 59.22 295 ASP A C 1
ATOM 2418 O O . ASP A 1 295 ? 37.702 7.202 -49.887 1.00 59.22 295 ASP A O 1
ATOM 2422 N N . PRO A 1 296 ? 39.823 6.454 -49.902 1.00 63.78 296 PRO A N 1
ATOM 2423 C CA . PRO A 1 296 ? 40.399 7.721 -50.353 1.00 63.78 296 PRO A CA 1
ATOM 2424 C C . PRO A 1 296 ? 40.004 8.085 -51.792 1.00 63.78 296 PRO A C 1
ATOM 2426 O O . PRO A 1 296 ? 40.276 9.202 -52.226 1.00 63.78 296 PRO A O 1
ATOM 2429 N N . LEU A 1 297 ? 39.389 7.157 -52.534 1.00 65.81 297 LEU A N 1
ATOM 2430 C CA . LEU A 1 297 ? 38.976 7.336 -53.926 1.00 65.81 297 LEU A CA 1
ATOM 2431 C C . LEU A 1 297 ? 37.446 7.352 -54.108 1.00 65.81 297 LEU A C 1
ATOM 2433 O O . LEU A 1 297 ? 36.995 7.461 -55.244 1.00 65.81 297 LEU A O 1
ATOM 2437 N N . ASP A 1 298 ? 36.671 7.283 -53.018 1.00 61.12 298 ASP A N 1
ATOM 2438 C CA . ASP A 1 298 ? 35.196 7.310 -52.996 1.00 61.12 298 ASP A CA 1
ATOM 2439 C C . ASP A 1 298 ? 34.560 6.311 -53.990 1.00 61.12 298 ASP A C 1
ATOM 2441 O O . ASP A 1 298 ? 33.638 6.625 -54.744 1.00 61.12 298 ASP A O 1
ATOM 2445 N N . MET A 1 299 ? 35.108 5.094 -54.031 1.00 62.16 299 MET A N 1
ATOM 2446 C CA . MET A 1 299 ? 34.731 4.031 -54.969 1.00 62.16 299 MET A CA 1
ATOM 2447 C C . MET A 1 299 ? 33.641 3.093 -54.420 1.00 62.16 299 MET A C 1
ATOM 2449 O O . MET A 1 299 ? 33.229 2.159 -55.116 1.00 62.16 299 MET A O 1
ATOM 2453 N N . ASP A 1 300 ? 33.159 3.296 -53.187 1.00 60.38 300 ASP A N 1
ATOM 2454 C CA . ASP A 1 300 ? 32.084 2.478 -52.619 1.00 60.38 300 ASP A CA 1
ATOM 2455 C C . ASP A 1 300 ? 30.737 2.734 -53.318 1.00 60.38 300 ASP A C 1
ATOM 2457 O O . ASP A 1 300 ? 30.013 3.689 -53.025 1.00 60.38 300 ASP A O 1
ATOM 2461 N N . ALA A 1 301 ? 30.348 1.800 -54.190 1.00 56.62 301 ALA A N 1
ATOM 2462 C CA . ALA A 1 301 ? 29.071 1.791 -54.907 1.00 56.62 301 ALA A CA 1
ATOM 2463 C C . ALA A 1 301 ? 27.819 1.807 -53.996 1.00 56.62 301 ALA A C 1
ATOM 2465 O O . ALA A 1 301 ? 26.702 1.941 -54.496 1.00 56.62 301 ALA A O 1
ATOM 2466 N N . ARG A 1 302 ? 27.975 1.655 -52.671 1.00 58.00 302 ARG A N 1
ATOM 2467 C CA . ARG A 1 302 ? 26.888 1.703 -51.676 1.00 58.00 302 ARG A CA 1
ATOM 2468 C C . ARG A 1 302 ? 26.633 3.100 -51.101 1.00 58.00 302 ARG A C 1
ATOM 2470 O O . ARG A 1 302 ? 25.612 3.290 -50.438 1.00 58.00 302 ARG A O 1
ATOM 2477 N N . ARG A 1 303 ? 27.507 4.089 -51.330 1.00 52.59 303 ARG A N 1
ATOM 2478 C CA . ARG A 1 303 ? 27.250 5.479 -50.915 1.00 52.59 303 ARG A CA 1
ATOM 2479 C C . ARG A 1 303 ? 26.216 6.114 -51.846 1.00 52.59 303 ARG A C 1
ATOM 2481 O O . ARG A 1 303 ? 26.508 6.453 -52.987 1.00 52.59 303 ARG A O 1
ATOM 2488 N N . SER A 1 304 ? 24.993 6.308 -51.349 1.00 49.16 304 SER A N 1
ATOM 2489 C CA . SER A 1 304 ? 24.025 7.183 -52.020 1.00 49.16 304 SER A CA 1
ATOM 2490 C C . SER A 1 304 ? 24.586 8.616 -52.056 1.00 49.16 304 SER A C 1
ATOM 2492 O O . SER A 1 304 ? 25.007 9.111 -51.007 1.00 49.16 304 SER A O 1
ATOM 2494 N N . PRO A 1 305 ? 24.578 9.319 -53.206 1.00 51.22 305 PRO A N 1
ATOM 2495 C CA . PRO A 1 305 ? 25.116 10.680 -53.332 1.00 51.22 305 PRO A CA 1
ATOM 2496 C C . PRO A 1 305 ? 24.338 11.733 -52.520 1.00 51.22 305 PRO A C 1
ATOM 2498 O O . PRO A 1 305 ? 24.722 12.901 -52.466 1.00 51.22 305 PRO A O 1
ATOM 2501 N N . ILE A 1 306 ? 23.242 11.342 -51.868 1.00 47.06 306 ILE A N 1
ATOM 2502 C CA . ILE A 1 306 ? 22.393 12.232 -51.086 1.00 47.06 306 ILE A CA 1
ATOM 2503 C C . ILE A 1 306 ? 22.868 12.228 -49.628 1.00 47.06 306 ILE A C 1
ATOM 2505 O O . ILE A 1 306 ? 22.494 11.369 -48.829 1.00 47.06 306 ILE A O 1
ATOM 2509 N N . ARG A 1 307 ? 23.673 13.230 -49.257 1.00 42.66 307 ARG A N 1
ATOM 2510 C CA . ARG A 1 307 ? 23.958 13.546 -47.850 1.00 42.66 307 ARG A CA 1
ATOM 2511 C C . ARG A 1 307 ? 22.738 14.221 -47.227 1.00 42.66 307 ARG A C 1
ATOM 2513 O O . ARG A 1 307 ? 22.524 15.412 -47.425 1.00 42.66 307 ARG A O 1
ATOM 2520 N N . VAL A 1 308 ? 21.956 13.481 -46.446 1.00 38.47 308 VAL A N 1
ATOM 2521 C CA . VAL A 1 308 ? 20.934 14.081 -45.579 1.00 38.47 308 VAL A CA 1
ATOM 2522 C C . VAL A 1 308 ? 21.570 14.340 -44.214 1.00 38.47 308 VAL A C 1
ATOM 2524 O O . VAL A 1 308 ? 21.844 13.402 -43.467 1.00 38.47 308 VAL A O 1
ATOM 2527 N N . MET A 1 309 ? 21.834 15.606 -43.890 1.00 31.69 309 MET A N 1
ATOM 2528 C CA . MET A 1 309 ? 22.128 16.006 -42.512 1.00 31.69 309 MET A CA 1
ATOM 2529 C C . MET A 1 309 ? 20.830 15.926 -41.706 1.00 31.69 309 MET A C 1
ATOM 2531 O O . MET A 1 309 ? 19.865 16.620 -42.024 1.00 31.69 309 MET A O 1
ATOM 2535 N N . ARG A 1 310 ? 20.794 15.073 -40.677 1.00 36.03 310 ARG A N 1
ATOM 2536 C CA . ARG A 1 310 ? 19.765 15.161 -39.635 1.00 36.03 310 ARG A CA 1
ATOM 2537 C C . ARG A 1 310 ? 20.211 16.219 -38.628 1.00 36.03 310 ARG A C 1
ATOM 2539 O O . ARG A 1 310 ? 21.289 16.076 -38.056 1.00 36.03 310 ARG A O 1
ATOM 2546 N N . VAL A 1 311 ? 19.401 17.267 -38.490 1.00 38.84 311 VAL A N 1
ATOM 2547 C CA . VAL A 1 311 ? 19.421 18.189 -37.344 1.00 38.84 311 VAL A CA 1
ATOM 2548 C C . VAL A 1 311 ? 18.668 17.530 -36.198 1.00 38.84 311 VAL A C 1
ATOM 2550 O O . VAL A 1 311 ? 17.624 16.902 -36.495 1.00 38.84 311 VAL A O 1
#

Secondary structure (DSSP, 8-state):
---------------HHHHHHHH---SS-----STTSSHHHHHHHHTTTTTTSTT-EEEEEESSHHHHHHHHHHHHHHHHHH-TT-EEETTTTEEE-TTS-EEEEEE-SSGGGGGGGTT--BSEEEETTGGGS-HHHHHHHHTTB---STT----SHHHHHHHHHHH-TTTTT-----EE-GGGG--TTSS-HHHHHHSTTT----EE----HHHHHHHHHHHHS--TTS--SS---TT-HHHHHHGGG--B-SS-TTSB-TTSS-HHHHHHHHHHHTS--PPP--------S--TT---TT--S------

Radius of gyration: 27.37 Å; chains: 1; bounding box: 80×40×90 Å

pLDDT: mean 79.5, std 13.2, range [31.69, 96.38]

Sequence (311 aa):
MAAGRHKRSIVWKPQPKQAAFMRRCEDEALYGGAAGGGKSDALVIEALRQVDVPYYRGLIVRKTYPQLSELIDKTMQYYRPAFPKARYNASSHVWTFPSGAKIYFGSMFRTQDKYNYQGKAFDFIGVDELTHFTWEEYSYLMSRNRPTGPGTVVYMQARRIREAEQNDPMLKGRVIQGVADPAIFNESQGESIAQMQEKYPYFVTWRPGDHTRIAGKMQLHYRLAFDAEGRPMFQVFDTCRHFIRTIPNLVYDESNVEDIDTTQEDHIYDECRYVLMENPISPRQVRKEMVLRDDPLDMDARRSPIRVMRV